Protein AF-0000000067813818 (afdb_homodimer)

Sequence (320 aa):
MMSGLVRSMSVSTVTLVFCCLALMCTGASLTGRCKVKRHTHKAMQTDLNGRRCWDDVKITGCGGYCLSYEISDWQFPYKQSHHPVCVHGDRKHASVKLRHCDPGVQPGTDIYHYVEATSCRCQACSSEDTSCEWLPPDSSLLGGLVLREEIEEELEQNSFMMSGLVRSMSVSTVTLVFCCLALMCTGASLTGRCKVKRHTHKAMQTDLNGRRCWDDVKITGCGGYCLSYEISDWQFPYKQSHHPVCVHGDRKHASVKLRHCDPGVQPGTDIYHYVEATSCRCQACSSEDTSCEWLPPDSSLLGGLVLREEIEEELEQNSF

Solvent-accessible surface area (backbone atoms only — not comparable to full-atom values): 18084 Å² total; per-residue (Å²): 133,83,77,76,77,75,73,72,78,54,71,64,57,59,50,49,52,50,53,54,53,60,60,61,52,59,74,62,72,63,76,53,56,36,29,73,40,76,40,80,38,85,45,75,34,68,41,98,89,69,36,43,19,32,40,82,41,78,43,34,16,14,33,22,36,20,71,12,24,26,42,56,30,84,53,91,75,32,50,48,76,45,59,25,22,17,33,63,60,43,69,45,82,47,72,46,71,42,83,40,65,43,89,86,47,57,89,68,45,36,56,46,70,41,47,28,37,77,38,38,34,65,37,59,32,46,68,88,69,38,84,40,49,64,67,62,74,87,65,60,74,76,63,68,69,67,52,58,59,54,55,48,46,55,52,49,59,70,65,100,135,84,77,78,80,77,74,75,78,56,70,66,57,57,52,51,52,49,52,54,52,60,62,61,50,58,72,61,72,65,75,51,57,36,30,72,41,76,40,81,37,84,46,75,35,68,42,96,87,70,36,41,19,34,40,83,42,77,44,34,17,16,34,22,36,19,70,10,24,26,41,55,32,83,54,90,78,31,51,47,79,45,57,26,22,19,32,63,60,44,69,46,81,49,74,46,72,42,84,41,65,41,90,85,48,57,89,67,45,37,56,46,72,43,47,30,38,77,38,39,35,66,36,60,33,46,66,90,70,39,86,41,49,63,66,63,72,86,66,62,74,76,61,69,68,66,53,58,57,55,54,47,47,54,50,49,59,69,66,99

pLDDT: mean 76.14, std 24.83, range [29.2, 98.56]

Organism: Spodoptera frugiperda (NCBI:txid7108)

Radius of gyration: 29.5 Å; Cα contacts (8 Å, |Δi|>4): 598; chains: 2; bounding box: 45×86×103 Å

InterPro domains:
  IPR001545 Gonadotropin, beta subunit [PTHR11515] (12-133)
  IPR001545 Gonadotropin, beta subunit [cd00069] (34-135)
  IPR006208 Glycoprotein hormone subunit beta [PF00007] (42-133)
  IPR029034 Cystine-knot cytokine [G3DSA:2.10.90.10] (27-139)
  IPR029034 Cystine-knot cytokine [SSF57501] (43-137)

Foldseek 3Di:
DPPPCPPPPDPVVVVVVVVVVVVVVPCPPPQDAKWKDWDWDWDKFADPVGWIFIDTDIAIFIDGDDDWDWDAAPDPVRIDIDDWDKHQDDKDKDWDFGDDTDPPGDPPRRIDIDMHGPTIDTDDDDPVPDDNDDDPPVPPPPPPPVVPVVVVVVVVVVVD/DPPDCPPPPDPVVVVVVVVVVVVVVPPPPPQDAKWKDWDWDWDWFADPVGWIFIDTDIAIFIDTDDDWDWDAAPDPVRIDIDDWDKHQDDKDKDWDFGDDTDPPGDPPRRIDIDMHGPTIDTDDDDPVPDDNDDDPPVPPPPPPPVVVVVVVVVVVVVVD

Secondary structure (DSSP, 8-state):
----------HHHHHHHHHHHHHTT-----S-BSEEEEEEEEEEEE-TTS-EEEEEEEEEEEEEEEEEEEEE-SSTTSEEEE-EEEEE-SEEEEEEE-SEE-TTPPTTTTEEEEEEES-EEEEE--TTTS--S---TTT-STHHHHHHHHHHHHHHHTT-/----------HHHHHHHHHHHHHTT-----S-BSEEEEEEEEEEEE-TTS-EEEEEEEEEEEEEEEEEEEEE-SSTTSEEEE-EEEEE-SEEEEEEE-SEE-TTPPTTTTEEEEEEES-EEEEE--TTTS--S---TTT--THHHHHHHHHHHHHHHS--

Nearest PDB structures (foldseek):
  8enf-assembly1_B  TM=7.845E-01  e=7.668E-06  Caenorhabditis elegans
  8end-assembly1_B  TM=7.450E-01  e=5.541E-06  Caenorhabditis elegans
  8enf-assembly1_A  TM=6.930E-01  e=2.517E-03  Caenorhabditis elegans
  5hk5-assembly2_E  TM=7.035E-01  e=3.483E-03  Mus musculus
  5aej-assembly2_B  TM=5.476E-01  e=3.125E-03  Homo sapiens

Structure (mmCIF, N/CA/C/O backbone):
data_AF-0000000067813818-model_v1
#
loop_
_entity.id
_entity.type
_entity.pdbx_description
1 polymer 'Thyrostimulin beta-5 subunit'
#
loop_
_atom_site.group_PDB
_atom_site.id
_atom_site.type_symbol
_atom_site.label_atom_id
_atom_site.label_alt_id
_atom_site.label_comp_id
_atom_site.label_asym_id
_atom_site.label_entity_id
_atom_site.label_seq_id
_atom_site.pdbx_PDB_ins_code
_atom_site.Cartn_x
_atom_site.Cartn_y
_atom_site.Cartn_z
_atom_site.occupancy
_atom_site.B_iso_or_equiv
_atom_site.auth_seq_id
_atom_site.auth_comp_id
_atom_site.auth_asym_id
_atom_site.auth_atom_id
_atom_site.pdbx_PDB_model_num
ATOM 1 N N . MET A 1 1 ? -16.578 -26.016 71.188 1 29.2 1 MET A N 1
ATOM 2 C CA . MET A 1 1 ? -17.547 -26 70.125 1 29.2 1 MET A CA 1
ATOM 3 C C . MET A 1 1 ? -17.156 -24.984 69.062 1 29.2 1 MET A C 1
ATOM 5 O O . MET A 1 1 ? -17.875 -24 68.812 1 29.2 1 MET A O 1
ATOM 9 N N . MET A 1 2 ? -15.891 -24.797 68.938 1 37.28 2 MET A N 1
ATOM 10 C CA . MET A 1 2 ? -15.367 -23.859 67.938 1 37.28 2 MET A CA 1
ATOM 11 C C . MET A 1 2 ? -15.562 -24.391 66.562 1 37.28 2 MET A C 1
ATOM 13 O O . MET A 1 2 ? -14.938 -25.375 66.125 1 37.28 2 MET A O 1
ATOM 17 N N . SER A 1 3 ? -16.875 -24.469 66.062 1 40.25 3 SER A N 1
ATOM 18 C CA . SER A 1 3 ? -17.297 -24.75 64.688 1 40.25 3 SER A CA 1
ATOM 19 C C . SER A 1 3 ? -16.625 -23.828 63.688 1 40.25 3 SER A C 1
ATOM 21 O O . SER A 1 3 ? -16.688 -22.609 63.844 1 40.25 3 SER A O 1
ATOM 23 N N . GLY A 1 4 ? -15.477 -24.234 63.281 1 36.28 4 GLY A N 1
ATOM 24 C CA . GLY A 1 4 ? -14.68 -23.656 62.188 1 36.28 4 GLY A CA 1
ATOM 25 C C . GLY A 1 4 ? -15.477 -23.422 60.938 1 36.28 4 GLY A C 1
ATOM 26 O O . GLY A 1 4 ? -16.109 -24.344 60.406 1 36.28 4 GLY A O 1
ATOM 27 N N . LEU A 1 5 ? -16.094 -22.234 60.781 1 39.88 5 LEU A N 1
ATOM 28 C CA . LEU A 1 5 ? -16.766 -21.656 59.625 1 39.88 5 LEU A CA 1
ATOM 29 C C . LEU A 1 5 ? -15.875 -21.688 58.375 1 39.88 5 LEU A C 1
ATOM 31 O O . LEU A 1 5 ? -14.867 -20.969 58.344 1 39.88 5 LEU A O 1
ATOM 35 N N . VAL A 1 6 ? -15.438 -22.859 57.906 1 43.25 6 VAL A N 1
ATOM 36 C CA . VAL A 1 6 ? -14.828 -22.875 56.594 1 43.25 6 VAL A CA 1
ATOM 37 C C . VAL A 1 6 ? -15.805 -22.281 55.562 1 43.25 6 VAL A C 1
ATOM 39 O O . VAL A 1 6 ? -16.906 -22.797 55.375 1 43.25 6 VAL A O 1
ATOM 42 N N . ARG A 1 7 ? -15.883 -20.969 55.531 1 36.03 7 ARG A N 1
ATOM 43 C CA . ARG A 1 7 ? -16.625 -20.219 54.531 1 36.03 7 ARG A CA 1
ATOM 44 C C . ARG A 1 7 ? -16.297 -20.734 53.125 1 36.03 7 ARG A C 1
ATOM 46 O O . ARG A 1 7 ? -15.133 -20.875 52.75 1 36.03 7 ARG A O 1
ATOM 53 N N . SER A 1 8 ? -17.141 -21.672 52.594 1 44.34 8 SER A N 1
ATOM 54 C CA . SER A 1 8 ? -17.203 -22.094 51.188 1 44.34 8 SER A CA 1
ATOM 55 C C . SER A 1 8 ? -17.078 -20.891 50.25 1 44.34 8 SER A C 1
ATOM 57 O O . SER A 1 8 ? -17.859 -19.938 50.344 1 44.34 8 SER A O 1
ATOM 59 N N . MET A 1 9 ? -15.844 -20.5 50.094 1 43.72 9 MET A N 1
ATOM 60 C CA . MET A 1 9 ? -15.695 -19.578 48.969 1 43.72 9 MET A CA 1
ATOM 61 C C . MET A 1 9 ? -16.547 -20.016 47.781 1 43.72 9 MET A C 1
ATOM 63 O O . MET A 1 9 ? -16.484 -21.172 47.344 1 43.72 9 MET A O 1
ATOM 67 N N . SER A 1 10 ? -17.797 -19.484 47.688 1 49.81 10 SER A N 1
ATOM 68 C CA . SER A 1 10 ? -18.844 -19.781 46.719 1 49.81 10 SER A CA 1
ATOM 69 C C . SER A 1 10 ? -18.297 -19.797 45.312 1 49.81 10 SER A C 1
ATOM 71 O O . SER A 1 10 ? -17.375 -19.047 45 1 49.81 10 SER A O 1
ATOM 73 N N . VAL A 1 11 ? -18.594 -20.938 44.562 1 56.28 11 VAL A N 1
ATOM 74 C CA . VAL A 1 11 ? -18.438 -21.234 43.156 1 56.28 11 VAL A CA 1
ATOM 75 C C . VAL A 1 11 ? -18.734 -19.969 42.344 1 56.28 11 VAL A C 1
ATOM 77 O O . VAL A 1 11 ? -18.156 -19.766 41.25 1 56.28 11 VAL A O 1
ATOM 80 N N . SER A 1 12 ? -19.391 -19.016 43.062 1 58.53 12 SER A N 1
ATOM 81 C CA . SER A 1 12 ? -19.766 -17.812 42.312 1 58.53 12 SER A CA 1
ATOM 82 C C . SER A 1 12 ? -18.562 -16.906 42.062 1 58.53 12 SER A C 1
ATOM 84 O O . SER A 1 12 ? -18.516 -16.172 41.062 1 58.53 12 SER A O 1
ATOM 86 N N . THR A 1 13 ? -17.625 -16.969 42.969 1 60.91 13 THR A N 1
ATOM 87 C CA . THR A 1 13 ? -16.5 -16.062 42.844 1 60.91 13 THR A CA 1
ATOM 88 C C . THR A 1 13 ? -15.516 -16.578 41.781 1 60.91 13 THR A C 1
ATOM 90 O O . THR A 1 13 ? -14.93 -15.789 41.031 1 60.91 13 THR A O 1
ATOM 93 N N . VAL A 1 14 ? -15.43 -17.938 41.75 1 59.25 14 VAL A N 1
ATOM 94 C CA . VAL A 1 14 ? -14.469 -18.5 40.812 1 59.25 14 VAL A CA 1
ATOM 95 C C . VAL A 1 14 ? -14.992 -18.328 39.375 1 59.25 14 VAL A C 1
ATOM 97 O O . VAL A 1 14 ? -14.219 -18.016 38.469 1 59.25 14 VAL A O 1
ATOM 100 N N . THR A 1 15 ? -16.328 -18.438 39.25 1 59.56 15 THR A N 1
ATOM 101 C CA . THR A 1 15 ? -16.906 -18.234 37.938 1 59.56 15 THR A CA 1
ATOM 102 C C . THR A 1 15 ? -16.812 -16.781 37.5 1 59.56 15 THR A C 1
ATOM 104 O O . THR A 1 15 ? -16.594 -16.484 36.344 1 59.56 15 THR A O 1
ATOM 107 N N . LEU A 1 16 ? -16.859 -15.875 38.469 1 57.41 16 LEU A N 1
ATOM 108 C CA . LEU A 1 16 ? -16.766 -14.461 38.125 1 57.41 16 LEU A CA 1
ATOM 109 C C . LEU A 1 16 ? -15.352 -14.094 37.688 1 57.41 16 LEU A C 1
ATOM 111 O O . LEU A 1 16 ? -15.164 -13.336 36.75 1 57.41 16 LEU A O 1
ATOM 115 N N . VAL A 1 17 ? -14.383 -14.758 38.344 1 57.41 17 VAL A N 1
ATOM 116 C CA . VAL A 1 17 ? -13.008 -14.438 38 1 57.41 17 VAL A CA 1
ATOM 117 C C . VAL A 1 17 ? -12.672 -15.023 36.625 1 57.41 17 VAL A C 1
ATOM 119 O O . VAL A 1 17 ? -12.008 -14.375 35.812 1 57.41 17 VAL A O 1
ATOM 122 N N . PHE A 1 18 ? -13.211 -16.219 36.344 1 57.59 18 PHE A N 1
ATOM 123 C CA . PHE A 1 18 ? -12.953 -16.828 35.031 1 57.59 18 PHE A CA 1
ATOM 124 C C . PHE A 1 18 ? -13.672 -16.078 33.938 1 57.59 18 PHE A C 1
ATOM 126 O O . PHE A 1 18 ? -13.133 -15.898 32.844 1 57.59 18 PHE A O 1
ATOM 133 N N . CYS A 1 19 ? -14.898 -15.57 34.125 1 53.12 19 CYS A N 1
ATOM 134 C CA . CYS A 1 19 ? -15.641 -14.781 33.125 1 53.12 19 CYS A CA 1
ATOM 135 C C . CYS A 1 19 ? -14.953 -13.445 32.875 1 53.12 19 CYS A C 1
ATOM 137 O O . CYS A 1 19 ? -14.938 -12.953 31.75 1 53.12 19 CYS A O 1
ATOM 139 N N . CYS A 1 20 ? -14.406 -12.867 33.938 1 51.88 20 CYS A N 1
ATOM 140 C CA . CYS A 1 20 ? -13.75 -11.578 33.75 1 51.88 20 CYS A CA 1
ATOM 141 C C . CYS A 1 20 ? -12.445 -11.727 32.969 1 51.88 20 CYS A C 1
ATOM 143 O O . CYS A 1 20 ? -12.055 -10.828 32.219 1 51.88 20 CYS A O 1
ATOM 145 N N . LEU A 1 21 ? -11.75 -12.852 33.156 1 51.44 21 LEU A N 1
ATOM 146 C CA . LEU A 1 21 ? -10.523 -13.055 32.406 1 51.44 21 LEU A CA 1
ATOM 147 C C . LEU A 1 21 ? -10.836 -13.367 30.953 1 51.44 21 LEU A C 1
ATOM 149 O O . LEU A 1 21 ? -10.086 -12.984 30.047 1 51.44 21 LEU A O 1
ATOM 153 N N . ALA A 1 22 ? -11.906 -14.188 30.672 1 49.09 22 ALA A N 1
ATOM 154 C CA . ALA A 1 22 ? -12.297 -14.414 29.281 1 49.09 22 ALA A CA 1
ATOM 155 C C . ALA A 1 22 ? -12.672 -13.102 28.609 1 49.09 22 ALA A C 1
ATOM 157 O O . ALA A 1 22 ? -12.469 -12.938 27.406 1 49.09 22 ALA A O 1
ATOM 158 N N . LEU A 1 23 ? -13.305 -12.125 29.312 1 47.16 23 LEU A N 1
ATOM 159 C CA . LEU A 1 23 ? -13.648 -10.852 28.688 1 47.16 23 LEU A CA 1
ATOM 160 C C . LEU A 1 23 ? -12.398 -10.055 28.344 1 47.16 23 LEU A C 1
ATOM 162 O O . LEU A 1 23 ? -12.453 -9.156 27.5 1 47.16 23 LEU A O 1
ATOM 166 N N . MET A 1 24 ? -11.367 -10.352 29.047 1 44.19 24 MET A N 1
ATOM 167 C CA . MET A 1 24 ? -10.219 -9.508 28.734 1 44.19 24 MET A CA 1
ATOM 168 C C . MET A 1 24 ? -9.547 -9.961 27.453 1 44.19 24 MET A C 1
ATOM 170 O O . MET A 1 24 ? -8.531 -9.391 27.031 1 44.19 24 MET A O 1
ATOM 174 N N . CYS A 1 25 ? -9.703 -11.242 27.109 1 44.66 25 CYS A N 1
ATOM 175 C CA . CYS A 1 25 ? -9 -11.648 25.891 1 44.66 25 CYS A CA 1
ATOM 176 C C . CYS A 1 25 ? -9.516 -10.867 24.688 1 44.66 25 CYS A C 1
ATOM 178 O O . CYS A 1 25 ? -9.258 -11.25 23.531 1 44.66 25 CYS A O 1
ATOM 180 N N . THR A 1 26 ? -10.664 -10.141 24.859 1 42.44 26 THR A N 1
ATOM 181 C CA . THR A 1 26 ? -11.273 -9.57 23.656 1 42.44 26 THR A CA 1
ATOM 182 C C . THR A 1 26 ? -10.234 -8.805 22.844 1 42.44 26 THR A C 1
ATOM 184 O O . THR A 1 26 ? -10.188 -8.938 21.609 1 42.44 26 THR A O 1
ATOM 187 N N . GLY A 1 27 ? -9.859 -7.598 23.312 1 40.56 27 GLY A N 1
ATOM 188 C CA . GLY A 1 27 ? -9.594 -6.57 22.312 1 40.56 27 GLY A CA 1
ATOM 189 C C . GLY A 1 27 ? -8.289 -6.781 21.578 1 40.56 27 GLY A C 1
ATOM 190 O O . GLY A 1 27 ? -7.254 -6.227 21.953 1 40.56 27 GLY A O 1
ATOM 191 N N . ALA A 1 28 ? -7.758 -7.949 21.281 1 43.59 28 ALA A N 1
ATOM 192 C CA . ALA A 1 28 ? -6.645 -7.879 20.344 1 43.59 28 ALA A CA 1
ATOM 193 C C . ALA A 1 28 ? -6.812 -6.711 19.375 1 43.59 28 ALA A C 1
ATOM 195 O O . ALA A 1 28 ? -7.82 -6.625 18.672 1 43.59 28 ALA A O 1
ATOM 196 N N . SER A 1 29 ? -6.418 -5.602 19.719 1 42.06 29 SER A N 1
ATOM 197 C CA . SER A 1 29 ? -6.371 -4.449 18.828 1 42.06 29 SER A CA 1
ATOM 198 C C . SER A 1 29 ? -5.902 -4.844 17.438 1 42.06 29 SER A C 1
ATOM 200 O O . SER A 1 29 ? -4.824 -5.422 17.281 1 42.06 29 SER A O 1
ATOM 202 N N . LEU A 1 30 ? -6.629 -5.492 16.469 1 46.06 30 LEU A N 1
ATOM 203 C CA . LEU A 1 30 ? -6.328 -5.578 15.047 1 46.06 30 LEU A CA 1
ATOM 204 C C . LEU A 1 30 ? -5.262 -4.562 14.656 1 46.06 30 LEU A C 1
ATOM 206 O O . LEU A 1 30 ? -5.363 -3.385 14.992 1 46.06 30 LEU A O 1
ATOM 210 N N . THR A 1 31 ? -3.967 -4.809 14.672 1 54.81 31 THR A N 1
ATOM 211 C CA . THR A 1 31 ? -3.02 -4.031 13.875 1 54.81 31 THR A CA 1
ATOM 212 C C . THR A 1 31 ? -3.752 -3.162 12.859 1 54.81 31 THR A C 1
ATOM 214 O O . THR A 1 31 ? -4.699 -3.615 12.219 1 54.81 31 THR A O 1
ATOM 217 N N . GLY A 1 32 ? -3.967 -1.812 13.117 1 70.44 32 GLY A N 1
ATOM 218 C CA . GLY A 1 32 ? -4.957 -0.788 12.828 1 70.44 32 GLY A CA 1
ATOM 219 C C . GLY A 1 32 ? -5.141 -0.54 11.344 1 70.44 32 GLY A C 1
ATOM 220 O O . GLY A 1 32 ? -4.168 -0.329 10.617 1 70.44 32 GLY A O 1
ATOM 221 N N . ARG A 1 33 ? -6.211 -0.818 10.828 1 86.19 33 ARG A N 1
ATOM 222 C CA . ARG A 1 33 ? -6.77 -0.506 9.516 1 86.19 33 ARG A CA 1
ATOM 223 C C . ARG A 1 33 ? -6.547 0.96 9.164 1 86.19 33 ARG A C 1
ATOM 225 O O . ARG A 1 33 ? -6.281 1.783 10.039 1 86.19 33 ARG A O 1
ATOM 232 N N . CYS A 1 34 ? -6.34 1.24 8.047 1 94.81 34 CYS A N 1
ATOM 233 C CA . CYS A 1 34 ? -6.258 2.594 7.508 1 94.81 34 CYS A CA 1
ATOM 234 C C . CYS A 1 34 ? -7.301 3.502 8.156 1 94.81 34 CYS A C 1
ATOM 236 O O . CYS A 1 34 ? -8.5 3.25 8.047 1 94.81 34 CYS A O 1
ATOM 238 N N . LYS A 1 35 ? -6.805 4.555 8.875 1 96.75 35 LYS A N 1
ATOM 239 C CA . LYS A 1 35 ? -7.688 5.457 9.609 1 96.75 35 LYS A CA 1
ATOM 240 C C . LYS A 1 35 ? -7.059 6.84 9.75 1 96.75 35 LYS A C 1
ATOM 242 O O . LYS A 1 35 ? -5.883 7.031 9.43 1 96.75 35 LYS A O 1
ATOM 247 N N . VAL A 1 36 ? -7.91 7.82 10.211 1 96.88 36 VAL A N 1
ATOM 248 C CA . VAL A 1 36 ? -7.43 9.18 10.43 1 96.88 36 VAL A CA 1
ATOM 249 C C . VAL A 1 36 ? -6.438 9.195 11.586 1 96.88 36 VAL A C 1
ATOM 251 O O . VAL A 1 36 ? -6.617 8.484 12.578 1 96.88 36 VAL A O 1
ATOM 254 N N . LYS A 1 37 ? -5.422 9.93 11.383 1 95.44 37 LYS A N 1
ATOM 255 C CA . LYS A 1 37 ? -4.387 10.133 12.391 1 95.44 37 LYS A CA 1
ATOM 256 C C . LYS A 1 37 ? -3.984 11.609 12.477 1 95.44 37 LYS A C 1
ATOM 258 O O . LYS A 1 37 ? -3.828 12.273 11.453 1 95.44 37 LYS A O 1
ATOM 263 N N . ARG A 1 38 ? -3.828 12.141 13.672 1 94.94 38 ARG A N 1
ATOM 264 C CA . ARG A 1 38 ? -3.377 13.523 13.828 1 94.94 38 ARG A CA 1
ATOM 265 C C . ARG A 1 38 ? -1.858 13.586 13.953 1 94.94 38 ARG A C 1
ATOM 267 O O . ARG A 1 38 ? -1.254 12.797 14.68 1 94.94 38 ARG A O 1
ATOM 274 N N . HIS A 1 39 ? -1.335 14.508 13.266 1 93.88 39 HIS A N 1
ATOM 275 C CA . HIS A 1 39 ? 0.104 14.75 13.289 1 93.88 39 HIS A CA 1
ATOM 276 C C . HIS A 1 39 ? 0.417 16.188 13.68 1 93.88 39 HIS A C 1
ATOM 278 O O . HIS A 1 39 ? -0.297 17.109 13.289 1 93.88 39 HIS A O 1
ATOM 284 N N . THR A 1 40 ? 1.492 16.344 14.406 1 94.69 40 THR A N 1
ATOM 285 C CA . THR A 1 40 ? 1.925 17.688 14.773 1 94.69 40 THR A CA 1
ATOM 286 C C . THR A 1 40 ? 2.869 18.266 13.719 1 94.69 40 THR A C 1
ATOM 288 O O . THR A 1 40 ? 3.861 17.625 13.359 1 94.69 40 THR A O 1
ATOM 291 N N . HIS A 1 41 ? 2.555 19.438 13.328 1 93.62 41 HIS A N 1
ATOM 292 C CA . HIS A 1 41 ? 3.359 20.156 12.344 1 93.62 41 HIS A CA 1
ATOM 293 C C . HIS A 1 41 ? 3.881 21.469 12.914 1 93.62 41 HIS A C 1
ATOM 295 O O . HIS A 1 41 ? 3.154 22.188 13.609 1 93.62 41 HIS A O 1
ATOM 301 N N . LYS A 1 42 ? 5.145 21.719 12.617 1 94.44 42 LYS A N 1
ATOM 302 C CA . LYS A 1 42 ? 5.684 23.031 12.953 1 94.44 42 LYS A CA 1
ATOM 303 C C . LYS A 1 42 ? 5.332 24.062 11.883 1 94.44 42 LYS A C 1
ATOM 305 O O . LYS A 1 42 ? 5.961 24.094 10.82 1 94.44 42 LYS A O 1
ATOM 310 N N . ALA A 1 43 ? 4.41 24.875 12.234 1 96.38 43 ALA A N 1
ATOM 311 C CA . ALA A 1 43 ? 3.979 25.906 11.289 1 96.38 43 ALA A CA 1
ATOM 312 C C . ALA A 1 43 ? 4.672 27.234 11.57 1 96.38 43 ALA A C 1
ATOM 314 O O . ALA A 1 43 ? 4.828 27.625 12.727 1 96.38 43 ALA A O 1
ATOM 315 N N . MET A 1 44 ? 5.16 27.875 10.5 1 97 44 MET A N 1
ATOM 316 C CA . MET A 1 44 ? 5.781 29.188 10.594 1 97 44 MET A CA 1
ATOM 317 C C . MET A 1 44 ? 5.461 30.031 9.367 1 97 44 MET A C 1
ATOM 319 O O . MET A 1 44 ? 5.559 29.547 8.234 1 97 44 MET A O 1
ATOM 323 N N . GLN A 1 45 ? 4.992 31.266 9.695 1 96.94 45 GLN A N 1
ATOM 324 C CA . GLN A 1 45 ? 4.723 32.219 8.625 1 96.94 45 GLN A CA 1
ATOM 325 C C . GLN A 1 45 ? 5.48 33.531 8.859 1 96.94 45 GLN A C 1
ATOM 327 O O . GLN A 1 45 ? 5.605 34 10 1 96.94 45 GLN A O 1
ATOM 332 N N . THR A 1 46 ? 6.004 34.125 7.754 1 97.62 46 THR A N 1
ATOM 333 C CA . THR A 1 46 ? 6.797 35.344 7.832 1 97.62 46 THR A CA 1
ATOM 334 C C . THR A 1 46 ? 6.16 36.438 7 1 97.62 46 THR A C 1
ATOM 336 O O . THR A 1 46 ? 5.734 36.219 5.867 1 97.62 46 THR A O 1
ATOM 339 N N . ASP A 1 47 ? 6.176 37.688 7.5 1 96.94 47 ASP A N 1
ATOM 340 C CA . ASP A 1 47 ? 5.613 38.812 6.754 1 96.94 47 ASP A CA 1
ATOM 341 C C . ASP A 1 47 ? 6.684 39.5 5.91 1 96.94 47 ASP A C 1
ATOM 343 O O . ASP A 1 47 ? 7.816 39.031 5.824 1 96.94 47 ASP A O 1
ATOM 347 N N . LEU A 1 48 ? 6.266 40.531 5.238 1 96.44 48 LEU A N 1
ATOM 348 C CA . LEU A 1 48 ? 7.148 41.219 4.289 1 96.44 48 LEU A CA 1
ATOM 349 C C . LEU A 1 48 ? 8.312 41.875 5.016 1 96.44 48 LEU A C 1
ATOM 351 O O . LEU A 1 48 ? 9.367 42.125 4.422 1 96.44 48 LEU A O 1
ATOM 355 N N . ASN A 1 49 ? 8.25 42.25 6.312 1 97.12 49 ASN A N 1
ATOM 356 C CA . ASN A 1 49 ? 9.281 42.906 7.098 1 97.12 49 ASN A CA 1
ATOM 357 C C . ASN A 1 49 ? 10.164 41.906 7.836 1 97.12 49 ASN A C 1
ATOM 359 O O . ASN A 1 49 ? 11 42.281 8.656 1 97.12 49 ASN A O 1
ATOM 363 N N . GLY A 1 50 ? 9.836 40.531 7.652 1 97.69 50 GLY A N 1
ATOM 364 C CA . GLY A 1 50 ? 10.672 39.5 8.258 1 97.69 50 GLY A CA 1
ATOM 365 C C . GLY A 1 50 ? 10.188 39.062 9.625 1 97.69 50 GLY A C 1
ATOM 366 O O . GLY A 1 50 ? 10.875 38.344 10.328 1 97.69 50 GLY A O 1
ATOM 367 N N . ARG A 1 51 ? 9.102 39.688 10.062 1 98.25 51 ARG A N 1
ATOM 368 C CA . ARG A 1 51 ? 8.523 39.281 11.336 1 98.25 51 ARG A CA 1
ATOM 369 C C . ARG A 1 51 ? 7.727 38 11.203 1 98.25 51 ARG A C 1
ATOM 371 O O . ARG A 1 51 ? 7.094 37.75 10.172 1 98.25 51 ARG A O 1
ATOM 378 N N . ARG A 1 52 ? 7.664 37.125 12.352 1 98.44 52 ARG A N 1
ATOM 379 C CA . ARG A 1 52 ? 7.168 35.781 12.195 1 98.44 52 ARG A CA 1
ATOM 380 C C . ARG A 1 52 ? 6.062 35.469 13.203 1 98.44 52 ARG A C 1
ATOM 382 O O . ARG A 1 52 ? 6.016 36.062 14.281 1 98.44 52 ARG A O 1
ATOM 389 N N . CYS A 1 53 ? 5.176 34.594 12.742 1 98.56 53 CYS A N 1
ATOM 390 C CA . CYS A 1 53 ? 4.281 33.844 13.625 1 98.56 53 CYS A CA 1
ATOM 391 C C . CYS A 1 53 ? 4.547 32.344 13.547 1 98.56 53 CYS A C 1
ATOM 393 O O . CYS A 1 53 ? 4.867 31.828 12.477 1 98.56 53 CYS A O 1
ATOM 395 N N . TRP A 1 54 ? 4.438 31.641 14.742 1 98.44 54 TRP A N 1
ATOM 396 C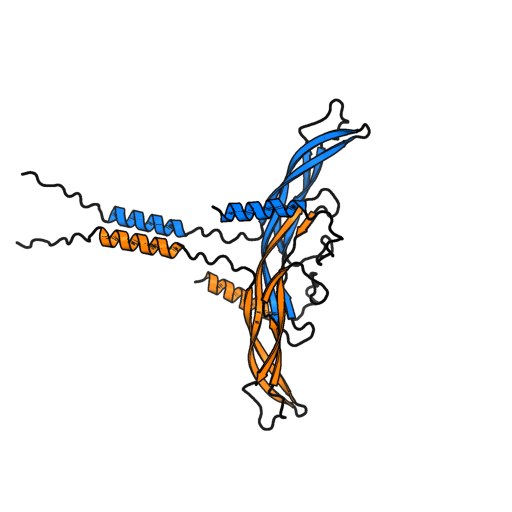 CA . TRP A 1 54 ? 4.727 30.203 14.727 1 98.44 54 TRP A CA 1
ATOM 397 C C . TRP A 1 54 ? 3.936 29.469 15.805 1 98.44 54 TRP A C 1
ATOM 399 O O . TRP A 1 54 ? 3.398 30.094 16.719 1 98.44 54 TRP A O 1
ATOM 409 N N . ASP A 1 55 ? 3.785 28.125 15.523 1 98.12 55 ASP A N 1
ATOM 410 C CA . ASP A 1 55 ? 3.098 27.266 16.484 1 98.12 55 ASP A CA 1
ATOM 411 C C . ASP A 1 55 ? 3.236 25.797 16.078 1 98.12 55 ASP A C 1
ATOM 413 O O . ASP A 1 55 ? 3.715 25.484 14.992 1 98.12 55 ASP A O 1
ATOM 417 N N . ASP A 1 56 ? 2.979 24.891 17.031 1 96.75 56 ASP A N 1
ATOM 418 C CA . ASP A 1 56 ? 2.703 23.484 16.719 1 96.75 56 ASP A CA 1
ATOM 419 C C . ASP A 1 56 ? 1.225 23.281 16.406 1 96.75 56 ASP A C 1
ATOM 421 O O . ASP A 1 56 ? 0.361 23.562 17.234 1 96.75 56 ASP A O 1
ATOM 425 N N . VAL A 1 57 ? 1.044 22.844 15.188 1 96.5 57 VAL A N 1
ATOM 426 C CA . VAL A 1 57 ? -0.333 22.656 14.734 1 96.5 57 VAL A CA 1
ATOM 427 C C . VAL A 1 57 ? -0.613 21.172 14.5 1 96.5 57 VAL A C 1
ATOM 429 O O . VAL A 1 57 ? 0.179 20.484 13.859 1 96.5 57 VAL A O 1
ATOM 432 N N . LYS A 1 58 ? -1.723 20.641 15.055 1 96.75 58 LYS A N 1
ATOM 433 C CA . LYS A 1 58 ? -2.137 19.266 14.789 1 96.75 58 LYS A CA 1
ATOM 434 C C . LYS A 1 58 ? -3.035 19.188 13.555 1 96.75 58 LYS A C 1
ATOM 436 O O . LYS A 1 58 ? -4.09 19.828 13.516 1 96.75 58 LYS A O 1
ATOM 441 N N . ILE A 1 59 ? -2.551 18.438 12.625 1 96.56 59 ILE A N 1
ATOM 442 C CA . ILE A 1 59 ? -3.293 18.297 11.375 1 96.56 59 ILE A CA 1
ATOM 443 C C . ILE A 1 59 ? -3.619 16.828 11.117 1 96.56 59 ILE A C 1
ATOM 445 O O . ILE A 1 59 ? -2.773 15.961 11.32 1 96.56 59 ILE A O 1
ATOM 449 N N . THR A 1 60 ? -4.895 16.609 10.617 1 97.31 60 THR A N 1
ATOM 450 C CA . THR A 1 60 ? -5.359 15.25 10.406 1 97.31 60 THR A CA 1
ATOM 451 C C . THR A 1 60 ? -4.836 14.695 9.086 1 97.31 60 THR A C 1
ATOM 453 O O . THR A 1 60 ? -4.941 15.352 8.047 1 97.31 60 THR A O 1
ATOM 456 N N . GLY A 1 61 ? -4.238 13.539 9.141 1 97.25 61 GLY A N 1
ATOM 457 C CA . GLY A 1 61 ? -3.852 12.742 7.988 1 97.25 61 GLY A CA 1
ATOM 458 C C . GLY A 1 61 ? -4.406 11.328 8.031 1 97.25 61 GLY A C 1
ATOM 459 O O . GLY A 1 61 ? -5.402 11.062 8.703 1 97.25 61 GLY A O 1
ATOM 460 N N . CYS A 1 62 ? -3.801 10.453 7.176 1 97.06 62 CYS A N 1
ATOM 461 C CA . CYS A 1 62 ? -4.258 9.062 7.129 1 97.06 62 CYS A CA 1
ATOM 462 C C . CYS A 1 62 ? -3.088 8.102 7.266 1 97.06 62 CYS A C 1
ATOM 464 O O . CYS A 1 62 ? -2.01 8.344 6.719 1 97.06 62 CYS A O 1
ATOM 466 N N . GLY A 1 63 ? -3.357 7.008 8.016 1 96.62 63 GLY A N 1
ATOM 467 C CA . GLY A 1 63 ? -2.352 5.965 8.148 1 96.62 63 GLY A CA 1
ATOM 468 C C . GLY A 1 63 ? -2.916 4.656 8.664 1 96.62 63 GLY A C 1
ATOM 469 O O . GLY A 1 63 ? -3.92 4.645 9.375 1 96.62 63 GLY A O 1
ATOM 470 N N . GLY A 1 64 ? -2.215 3.594 8.297 1 95.56 64 GLY A N 1
ATOM 471 C CA . GLY A 1 64 ? -2.596 2.258 8.727 1 95.56 64 GLY A CA 1
ATOM 472 C C . GLY A 1 64 ? -2.238 1.185 7.715 1 95.56 64 GLY A C 1
ATOM 473 O O . GLY A 1 64 ? -1.515 1.447 6.75 1 95.56 64 GLY A O 1
ATOM 474 N N . TYR A 1 65 ? -2.73 0.066 7.941 1 94 65 TYR A N 1
ATOM 475 C CA . TYR A 1 65 ? -2.354 -1.1 7.148 1 94 65 TYR A CA 1
ATOM 476 C C . TYR A 1 65 ? -3.391 -1.384 6.066 1 94 65 TYR A C 1
ATOM 478 O O . TYR A 1 65 ? -4.594 -1.279 6.312 1 94 65 TYR A O 1
ATOM 486 N N . CYS A 1 66 ? -2.904 -1.693 4.961 1 94.56 66 CYS A N 1
ATOM 487 C CA . CYS A 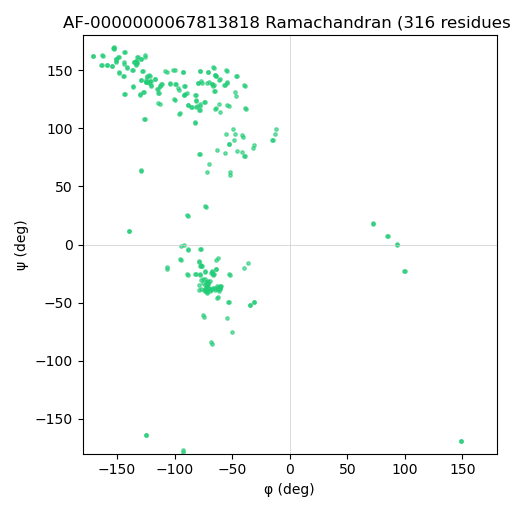1 66 ? -3.746 -2.139 3.855 1 94.56 66 CYS A CA 1
ATOM 488 C C . CYS A 1 66 ? -3.289 -3.494 3.334 1 94.56 66 CYS A C 1
ATOM 490 O O . CYS A 1 66 ? -2.088 -3.756 3.24 1 94.56 66 CYS A O 1
ATOM 492 N N . LEU A 1 67 ? -4.27 -4.324 3.031 1 93.88 67 LEU A N 1
ATOM 493 C CA . LEU A 1 67 ? -3.963 -5.629 2.453 1 93.88 67 LEU A CA 1
ATOM 494 C C . LEU A 1 67 ? -3.531 -5.492 0.998 1 93.88 67 LEU A C 1
ATOM 496 O O . LEU A 1 67 ? -4.258 -4.918 0.182 1 93.88 67 LEU A O 1
ATOM 500 N N . SER A 1 68 ? -2.359 -5.965 0.653 1 95.38 68 SER A N 1
ATOM 501 C CA . SER A 1 68 ? -1.845 -5.992 -0.712 1 95.38 68 SER A CA 1
ATOM 502 C C . SER A 1 68 ? -1.201 -7.336 -1.037 1 95.38 68 SER A C 1
ATOM 504 O O . SER A 1 68 ? -0.825 -8.086 -0.132 1 95.38 68 SER A O 1
ATOM 506 N N . TYR A 1 69 ? -1.151 -7.613 -2.383 1 95.5 69 TYR A N 1
ATOM 507 C CA . TYR A 1 69 ? -0.601 -8.914 -2.736 1 95.5 69 TYR A CA 1
ATOM 508 C C . TYR A 1 69 ? -0.2 -8.961 -4.207 1 95.5 69 TYR A C 1
ATOM 510 O O . TYR A 1 69 ? -0.598 -8.094 -4.988 1 95.5 69 TYR A O 1
ATOM 518 N N . GLU A 1 70 ? 0.608 -9.938 -4.504 1 95.31 70 GLU A N 1
ATOM 519 C CA . GLU A 1 70 ? 0.994 -10.328 -5.859 1 95.31 70 GLU A CA 1
ATOM 520 C C . GLU A 1 70 ? 0.826 -11.828 -6.07 1 95.31 70 GLU A C 1
ATOM 522 O O . GLU A 1 70 ? 1.336 -12.633 -5.285 1 95.31 70 GLU A O 1
ATOM 527 N N . ILE A 1 71 ? 0.138 -12.156 -7.148 1 94.81 71 ILE A N 1
ATOM 528 C CA . ILE A 1 71 ? -0.044 -13.555 -7.523 1 94.81 71 ILE A CA 1
ATOM 529 C C . ILE A 1 71 ? 0.727 -13.852 -8.805 1 94.81 71 ILE A C 1
ATOM 531 O O . ILE A 1 71 ? 0.712 -13.055 -9.75 1 94.81 71 ILE A O 1
ATOM 535 N N . SER A 1 72 ? 1.378 -14.992 -8.828 1 92.06 72 SER A N 1
ATOM 536 C CA . SER A 1 72 ? 2.141 -15.375 -10.008 1 92.06 72 SER A CA 1
ATOM 537 C C . SER A 1 72 ? 1.227 -15.602 -11.211 1 92.06 72 SER A C 1
ATOM 539 O O . SER A 1 72 ? 0.094 -16.062 -11.055 1 92.06 72 SER A O 1
ATOM 541 N N . ASP A 1 73 ? 1.71 -15.273 -12.352 1 88.19 73 ASP A N 1
ATOM 542 C CA . ASP A 1 73 ? 1.026 -15.414 -13.633 1 88.19 73 ASP A CA 1
ATOM 543 C C . ASP A 1 73 ? 1.943 -16.047 -14.68 1 88.19 73 ASP A C 1
ATOM 545 O O . ASP A 1 73 ? 3.168 -15.953 -14.57 1 88.19 73 ASP A O 1
ATOM 549 N N . TRP A 1 74 ? 1.272 -16.641 -15.617 1 84.44 74 TRP A N 1
ATOM 550 C CA . TRP A 1 74 ? 2.07 -17.297 -16.641 1 84.44 74 TRP A CA 1
ATOM 551 C C . TRP A 1 74 ? 2.533 -16.297 -17.703 1 84.44 74 TRP A C 1
ATOM 553 O O . TRP A 1 74 ? 3.527 -16.531 -18.391 1 84.44 74 TRP A O 1
ATOM 563 N N . GLN A 1 75 ? 1.826 -15.25 -17.859 1 83.12 75 GLN A N 1
ATOM 564 C CA . GLN A 1 75 ? 2.154 -14.242 -18.875 1 83.12 75 GLN A CA 1
ATOM 565 C C . GLN A 1 75 ? 3.025 -13.141 -18.281 1 83.12 75 GLN A C 1
ATOM 567 O O . GLN A 1 75 ? 2.85 -12.758 -17.109 1 83.12 75 GLN A O 1
ATOM 572 N N . PHE A 1 76 ? 3.957 -12.531 -19.203 1 84.25 76 PHE A N 1
ATOM 573 C CA . PHE A 1 76 ? 4.727 -11.367 -18.766 1 84.25 76 PHE A CA 1
ATOM 574 C C . PHE A 1 76 ? 3.801 -10.25 -18.297 1 84.25 76 PHE A C 1
ATOM 576 O O . PHE A 1 76 ? 2.781 -9.977 -18.938 1 84.25 76 PHE A O 1
ATOM 583 N N . PRO A 1 77 ? 4.215 -9.602 -17.125 1 87.75 77 PRO A N 1
ATOM 584 C CA . PRO A 1 77 ? 5.43 -9.633 -16.297 1 87.75 77 PRO A CA 1
ATOM 585 C C . PRO A 1 77 ? 5.383 -10.703 -15.219 1 87.75 77 PRO A C 1
ATOM 587 O O . PRO A 1 77 ? 6.016 -10.555 -14.172 1 87.75 77 PRO A O 1
ATOM 590 N N . TYR A 1 78 ? 4.621 -11.734 -15.383 1 89 78 TYR A N 1
ATOM 591 C CA . TYR A 1 78 ? 4.555 -12.992 -14.648 1 89 78 TYR A CA 1
ATOM 592 C C . TYR A 1 78 ? 3.93 -12.781 -13.273 1 89 78 TYR A C 1
ATOM 594 O O . TYR A 1 78 ? 4.215 -13.539 -12.336 1 89 78 TYR A O 1
ATOM 602 N N . LYS A 1 79 ? 3.26 -11.695 -13.148 1 90.94 79 LYS A N 1
ATOM 603 C CA . LYS A 1 79 ? 2.51 -11.484 -11.914 1 90.94 79 LYS A CA 1
ATOM 604 C C . LYS A 1 79 ? 1.331 -10.539 -12.141 1 90.94 79 LYS A C 1
ATOM 606 O O . LYS A 1 79 ? 1.332 -9.75 -13.086 1 90.94 79 LYS A O 1
ATOM 611 N N . GLN A 1 80 ? 0.325 -10.719 -11.297 1 90.94 80 GLN A N 1
ATOM 612 C CA . GLN A 1 80 ? -0.767 -9.773 -11.094 1 90.94 80 GLN A CA 1
ATOM 613 C C . GLN A 1 80 ? -0.715 -9.164 -9.695 1 90.94 80 GLN A C 1
ATOM 615 O O . GLN A 1 80 ? -0.453 -9.867 -8.719 1 90.94 80 GLN A O 1
ATOM 620 N N . SER A 1 81 ? -0.936 -7.875 -9.695 1 92.38 81 SER A N 1
ATOM 621 C CA . SER A 1 81 ? -0.737 -7.188 -8.422 1 92.38 81 SER A CA 1
ATOM 622 C C . SER A 1 81 ? -2.008 -6.473 -7.977 1 92.38 81 SER A C 1
ATOM 624 O O . SER A 1 81 ? -2.814 -6.051 -8.805 1 92.38 81 SER A O 1
ATOM 626 N N . HIS A 1 82 ? -2.281 -6.402 -6.754 1 92.31 82 HIS A N 1
ATOM 627 C CA . HIS A 1 82 ? -3.268 -5.613 -6.023 1 92.31 82 HIS A CA 1
ATOM 628 C C . HIS A 1 82 ? -2.613 -4.812 -4.902 1 92.31 82 HIS A C 1
ATOM 630 O O . HIS A 1 82 ? -2.225 -5.371 -3.877 1 92.31 82 HIS A O 1
ATOM 636 N N . HIS A 1 83 ? -2.564 -3.494 -5.184 1 95.19 83 HIS A N 1
ATOM 637 C CA . HIS A 1 83 ? -1.674 -2.699 -4.348 1 95.19 83 HIS A CA 1
ATOM 638 C C . HIS A 1 83 ? -2.391 -1.478 -3.783 1 95.19 83 HIS A C 1
ATOM 640 O O . HIS A 1 83 ? -1.961 -0.343 -4.004 1 95.19 83 HIS A O 1
ATOM 646 N N . PRO A 1 84 ? -3.428 -1.674 -2.951 1 94.44 84 PRO A N 1
ATOM 647 C CA . PRO A 1 84 ? -3.992 -0.512 -2.262 1 94.44 84 PRO A CA 1
ATOM 648 C C . PRO A 1 84 ? -3.07 0.037 -1.176 1 94.44 84 PRO A C 1
ATOM 650 O O . PRO A 1 84 ? -2.338 -0.725 -0.539 1 94.44 84 PRO A O 1
ATOM 653 N N . VAL A 1 85 ? -3.121 1.26 -0.97 1 95.88 85 VAL A N 1
ATOM 654 C CA . VAL A 1 85 ? -2.379 1.966 0.069 1 95.88 85 VAL A CA 1
ATOM 655 C C . VAL A 1 85 ? -3.316 2.902 0.829 1 95.88 85 VAL A C 1
ATOM 657 O O . VAL A 1 85 ? -4.418 3.203 0.36 1 95.88 85 VAL A O 1
ATOM 660 N N . CYS A 1 86 ? -2.887 3.277 1.959 1 96.19 86 CYS A N 1
ATOM 661 C CA . CYS A 1 86 ? -3.711 4.156 2.783 1 96.19 86 CYS A CA 1
ATOM 662 C C . CYS A 1 86 ? -3.629 5.598 2.295 1 96.19 86 CYS A C 1
ATOM 664 O O . CYS A 1 86 ? -2.57 6.223 2.371 1 96.19 86 CYS A O 1
ATOM 666 N N . VAL A 1 87 ? -4.797 6.121 1.816 1 95.88 87 VAL A N 1
ATOM 667 C CA . VAL A 1 87 ? -4.809 7.449 1.212 1 95.88 87 VAL A CA 1
ATOM 668 C C . VAL A 1 87 ? -5.852 8.328 1.903 1 95.88 87 VAL A C 1
ATOM 670 O O . VAL A 1 87 ? -6.734 7.816 2.596 1 95.88 87 VAL A O 1
ATOM 673 N N . HIS A 1 88 ? -5.641 9.656 1.676 1 96.12 88 HIS A N 1
ATOM 674 C CA . HIS A 1 88 ? -6.711 10.578 2.053 1 96.12 88 HIS A CA 1
ATOM 675 C C . HIS A 1 88 ? -7.969 10.32 1.231 1 96.12 88 HIS A C 1
ATOM 677 O O . HIS A 1 88 ? -7.949 10.438 0.003 1 96.12 88 HIS A O 1
ATOM 683 N N . GLY A 1 89 ? -9.062 9.938 1.878 1 94.5 89 GLY A N 1
ATOM 684 C CA . GLY A 1 89 ? -10.336 9.875 1.179 1 94.5 89 GLY A CA 1
ATOM 685 C C . GLY A 1 89 ? -10.867 11.242 0.788 1 94.5 89 GLY A C 1
ATOM 686 O O . GLY A 1 89 ? -10.672 11.688 -0.346 1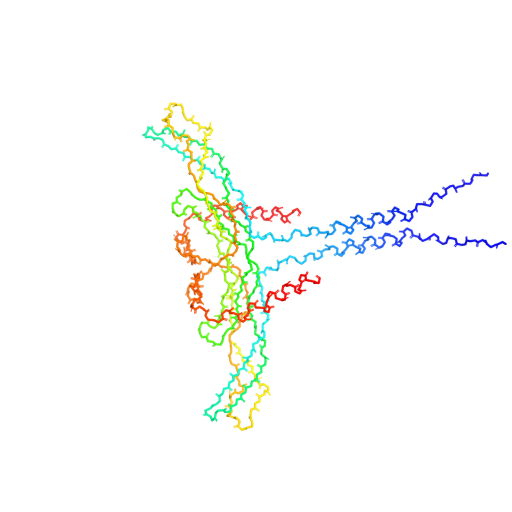 94.5 89 GLY A O 1
ATOM 687 N N . ASP A 1 90 ? -11.547 11.891 1.759 1 95.62 90 ASP A N 1
ATOM 688 C CA . ASP A 1 90 ? -11.969 13.281 1.598 1 95.62 90 ASP A CA 1
ATOM 689 C C . ASP A 1 90 ? -11.039 14.227 2.35 1 95.62 90 ASP A C 1
ATOM 691 O O . ASP A 1 90 ? -10.445 13.852 3.365 1 95.62 90 ASP A O 1
ATOM 695 N N . ARG A 1 91 ? -10.977 15.406 1.754 1 96.38 91 ARG A N 1
ATOM 696 C CA . ARG A 1 91 ? -10.148 16.438 2.375 1 96.38 91 ARG A CA 1
ATOM 697 C C . ARG A 1 91 ? -10.922 17.734 2.533 1 96.38 91 ARG A C 1
ATOM 699 O O . ARG A 1 91 ? -11.938 17.953 1.861 1 96.38 91 ARG A O 1
ATOM 706 N N . LYS A 1 92 ? -10.531 18.609 3.387 1 96.94 92 LYS A N 1
ATOM 707 C CA . LYS A 1 92 ? -11.117 19.938 3.566 1 96.94 92 LYS A CA 1
ATOM 708 C C . LYS A 1 92 ? -10.039 20.984 3.836 1 96.94 92 LYS A C 1
ATOM 710 O O . LYS A 1 92 ? -8.992 20.672 4.402 1 96.94 92 LYS A O 1
ATOM 715 N N . HIS A 1 93 ? -10.328 22.188 3.469 1 96.06 93 HIS A N 1
ATOM 716 C CA . HIS A 1 93 ? -9.5 23.328 3.852 1 96.06 93 HIS A CA 1
ATOM 717 C C . HIS A 1 93 ? -9.805 23.766 5.277 1 96.06 93 HIS A C 1
ATOM 719 O O . HIS A 1 93 ? -10.961 23.781 5.695 1 96.06 93 HIS A O 1
ATOM 725 N N . ALA A 1 94 ? -8.703 24.078 5.973 1 96.5 94 ALA A N 1
ATOM 726 C CA . ALA A 1 94 ? -8.844 24.562 7.344 1 96.5 94 ALA A CA 1
ATOM 727 C C . ALA A 1 94 ? -7.805 25.641 7.656 1 96.5 94 ALA A C 1
ATOM 729 O O . ALA A 1 94 ? -6.895 25.875 6.859 1 96.5 94 ALA A O 1
ATOM 730 N N . SER A 1 95 ? -8.055 26.375 8.812 1 96.62 95 SER A N 1
ATOM 731 C CA . SER A 1 95 ? -7.109 27.375 9.266 1 96.62 95 SER A CA 1
ATOM 732 C C . SER A 1 95 ? -7.039 27.422 10.789 1 96.62 95 SER A C 1
ATOM 734 O O . SER A 1 95 ? -7.961 26.984 11.477 1 96.62 95 SER A O 1
ATOM 736 N N . VAL A 1 96 ? -5.938 27.906 11.211 1 97.25 96 VAL A N 1
ATOM 737 C CA . VAL A 1 96 ? -5.75 28.078 12.648 1 97.25 96 VAL A CA 1
ATOM 738 C C . VAL A 1 96 ? -4.93 29.344 12.922 1 97.25 96 VAL A C 1
ATOM 740 O O . VAL A 1 96 ? -4.098 29.734 12.094 1 97.25 96 VAL A O 1
ATOM 743 N N . LYS A 1 97 ? -5.211 30 13.945 1 97.88 97 LYS A N 1
ATOM 744 C CA . LYS A 1 97 ? -4.418 31.156 14.352 1 97.88 97 LYS A CA 1
ATOM 745 C C . LYS A 1 97 ? -3.162 30.719 15.102 1 97.88 97 LYS A C 1
ATOM 747 O O . LYS A 1 97 ? -3.248 30.047 16.125 1 97.88 97 LYS A O 1
ATOM 752 N N . LEU A 1 98 ? -2.035 31.078 14.688 1 98.44 98 LEU A N 1
ATOM 753 C CA . LEU A 1 98 ? -0.765 30.781 15.336 1 98.44 98 LEU A CA 1
ATOM 754 C C . LEU A 1 98 ? -0.618 31.562 16.641 1 98.44 98 LEU A C 1
ATOM 756 O O . LEU A 1 98 ? -0.955 32.75 16.688 1 98.44 98 LEU A O 1
ATOM 760 N N . ARG A 1 99 ? -0.103 31.016 17.703 1 97.75 99 ARG A N 1
ATOM 761 C CA . ARG A 1 99 ? -0.191 31.562 19.062 1 97.75 99 ARG A CA 1
ATOM 762 C C . ARG A 1 99 ? 0.974 32.5 19.344 1 97.75 99 ARG A C 1
ATOM 764 O O . ARG A 1 99 ? 0.893 33.344 20.234 1 97.75 99 ARG A O 1
ATOM 771 N N . HIS A 1 100 ? 2.109 32.281 18.609 1 98.5 100 HIS A N 1
ATOM 772 C CA . HIS A 1 100 ? 3.299 33.062 18.891 1 98.5 100 HIS A CA 1
ATOM 773 C C . HIS A 1 100 ? 3.652 33.969 17.719 1 98.5 100 HIS A C 1
ATOM 775 O O . HIS A 1 100 ? 3.949 33.5 16.625 1 98.5 100 HIS A O 1
ATOM 781 N N . CYS A 1 101 ? 3.686 35.25 18.062 1 98.56 101 CYS A N 1
ATOM 782 C CA . CYS A 1 101 ? 4.02 36.188 17.016 1 98.56 101 CYS A CA 1
ATOM 783 C C . CYS A 1 101 ? 5.004 37.25 17.516 1 98.56 101 CYS A C 1
ATOM 785 O O . CYS A 1 101 ? 4.949 37.656 18.672 1 98.56 101 CYS A O 1
ATOM 787 N N . ASP A 1 102 ? 5.852 37.75 16.578 1 98.19 102 ASP A N 1
ATOM 788 C CA . ASP A 1 102 ? 6.699 38.906 16.844 1 98.19 102 ASP A CA 1
ATOM 789 C C . ASP A 1 102 ? 5.859 40.188 17.031 1 98.19 102 ASP A C 1
ATOM 791 O O . ASP A 1 102 ? 4.801 40.312 16.422 1 98.19 102 ASP A O 1
ATOM 795 N N . PRO A 1 103 ? 6.461 41.062 17.797 1 97.62 103 PRO A N 1
ATOM 796 C CA . PRO A 1 103 ? 5.742 42.312 17.953 1 97.62 103 PRO A CA 1
ATOM 797 C C . PRO A 1 103 ? 5.637 43.094 16.641 1 97.62 103 PRO A C 1
ATOM 799 O O . PRO A 1 103 ? 6.621 43.219 15.906 1 97.62 103 PRO A O 1
ATOM 802 N N . GLY A 1 104 ? 4.387 43.531 16.375 1 97.25 104 GLY A N 1
ATOM 803 C CA . GLY A 1 104 ? 4.168 44.406 15.219 1 97.25 104 GLY A CA 1
ATOM 804 C C . GLY A 1 104 ? 3.977 43.625 13.93 1 97.25 104 GLY A C 1
ATOM 805 O O . GLY A 1 104 ? 4.039 44.219 12.844 1 97.25 104 GLY A O 1
ATOM 806 N N . VAL A 1 105 ? 3.877 42.344 14.047 1 97.69 105 VAL A N 1
ATOM 807 C CA . VAL A 1 105 ? 3.711 41.531 12.844 1 97.69 105 VAL A CA 1
ATOM 808 C C . VAL A 1 105 ? 2.502 42.031 12.055 1 97.69 105 VAL A C 1
ATOM 810 O O . VAL A 1 105 ? 1.528 42.5 12.625 1 97.69 105 VAL A O 1
ATOM 813 N N . GLN A 1 106 ? 2.553 41.875 10.75 1 97.25 106 GLN A N 1
ATOM 814 C CA . GLN A 1 106 ? 1.446 42.281 9.883 1 97.25 106 GLN A CA 1
ATOM 815 C C . GLN A 1 106 ? 0.21 41.406 10.148 1 97.25 106 GLN A C 1
ATOM 817 O O . GLN A 1 106 ? 0.31 40.188 10.289 1 97.25 106 GLN A O 1
ATOM 822 N N . PRO A 1 107 ? -0.97 42.188 10.211 1 96 107 PRO A N 1
ATOM 823 C CA . PRO A 1 107 ? -2.199 41.406 10.391 1 96 107 PRO A CA 1
ATOM 824 C C . PRO A 1 107 ? -2.369 40.312 9.336 1 96 107 PRO A C 1
ATOM 826 O O . PRO A 1 107 ? -2.061 40.531 8.164 1 96 107 PRO A O 1
ATOM 829 N N . GLY A 1 108 ? -2.834 39.125 9.734 1 97.31 108 GLY A N 1
ATOM 830 C CA . GLY A 1 108 ? -3.055 38.031 8.805 1 97.31 108 GLY A CA 1
ATOM 831 C C . GLY A 1 108 ? -1.927 37 8.805 1 97.31 108 GLY A C 1
ATOM 832 O O . GLY A 1 108 ? -2.104 35.875 8.344 1 97.31 108 GLY A O 1
ATOM 833 N N . THR A 1 109 ? -0.743 37.406 9.234 1 97.56 109 THR A N 1
ATOM 834 C CA . THR A 1 109 ? 0.409 36.531 9.273 1 97.56 109 THR A CA 1
ATOM 835 C C . THR A 1 109 ? 0.178 35.375 10.273 1 97.56 109 THR A C 1
ATOM 837 O O . THR A 1 109 ? 0.792 34.312 10.164 1 97.56 109 THR A O 1
ATOM 840 N N . ASP A 1 110 ? -0.733 35.594 11.188 1 97.75 110 ASP A N 1
ATOM 841 C CA . ASP A 1 110 ? -0.977 34.625 12.258 1 97.75 110 ASP A CA 1
ATOM 842 C C . ASP A 1 110 ? -2.012 33.594 11.828 1 97.75 110 ASP A C 1
ATOM 844 O O . ASP A 1 110 ? -2.307 32.656 12.57 1 97.75 110 ASP A O 1
ATOM 848 N N . ILE A 1 111 ? -2.604 33.719 10.656 1 97.94 111 ILE A N 1
ATOM 849 C CA . ILE A 1 111 ? -3.578 32.75 10.172 1 97.94 111 ILE A CA 1
ATOM 850 C C . ILE A 1 111 ? -2.887 31.734 9.266 1 97.94 111 ILE A C 1
ATOM 852 O O . ILE A 1 111 ? -2.449 3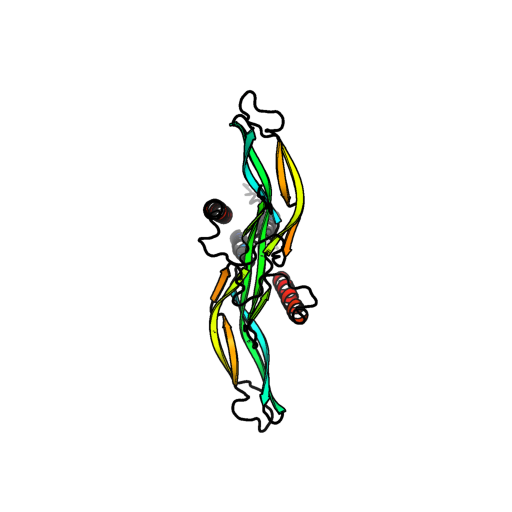2.062 8.164 1 97.94 111 ILE A O 1
ATOM 856 N N . TYR A 1 112 ? -2.824 30.531 9.727 1 96.44 112 TYR A N 1
ATOM 857 C CA . TYR A 1 112 ? -2.184 29.438 8.984 1 96.44 112 TYR A CA 1
ATOM 858 C C . TYR A 1 112 ? -3.221 28.578 8.281 1 96.44 112 TYR A C 1
ATOM 860 O O . TYR A 1 112 ? -4.105 28.016 8.922 1 96.44 112 TYR A O 1
ATOM 868 N N . HIS A 1 113 ? -3.082 28.406 6.926 1 94.88 113 HIS A N 1
ATOM 869 C CA . HIS A 1 113 ? -4.012 27.625 6.121 1 94.88 113 HIS A CA 1
ATOM 870 C C . HIS A 1 113 ? -3.414 26.266 5.758 1 94.88 113 HIS A C 1
ATOM 872 O O . HIS A 1 113 ? -2.223 26.172 5.453 1 94.88 113 HIS A O 1
ATOM 878 N N . TYR A 1 114 ? -4.258 25.281 5.828 1 94.94 114 TYR A N 1
ATOM 879 C CA . TYR A 1 114 ? -3.797 23.938 5.488 1 94.94 114 TYR A CA 1
ATOM 880 C C . TYR A 1 114 ? -4.953 23.062 4.996 1 94.94 114 TYR A C 1
ATOM 882 O O . TYR A 1 114 ? -6.109 23.5 5.02 1 94.94 114 TYR A O 1
ATOM 890 N N . VAL A 1 115 ? -4.586 21.906 4.457 1 96 115 VAL A N 1
ATOM 891 C CA . VAL A 1 115 ? -5.551 20.906 4.023 1 96 115 VAL A CA 1
ATOM 892 C C . VAL A 1 115 ? -5.426 19.656 4.891 1 96 115 VAL A C 1
ATOM 894 O O . VAL A 1 115 ? -4.316 19.203 5.203 1 96 115 VAL A O 1
ATOM 897 N N . GLU A 1 116 ? -6.57 19.141 5.336 1 96.56 116 GLU A N 1
ATOM 898 C CA . GLU A 1 116 ? -6.48 17.938 6.164 1 96.56 116 GLU A CA 1
ATOM 899 C C . GLU A 1 116 ? -7.484 16.875 5.719 1 96.56 116 GLU A C 1
ATOM 901 O O . GLU A 1 116 ? -8.477 17.203 5.059 1 96.56 116 GLU A O 1
ATOM 906 N N . ALA A 1 117 ? -7.211 15.664 6.047 1 97.38 117 ALA A N 1
ATOM 907 C CA . ALA A 1 117 ? -8.078 14.539 5.699 1 97.38 117 ALA A CA 1
ATOM 908 C C . ALA A 1 117 ? -9.305 14.5 6.605 1 97.38 117 ALA A C 1
ATOM 910 O O . ALA A 1 117 ? -9.203 14.734 7.812 1 97.38 117 ALA A O 1
ATOM 911 N N . THR A 1 118 ? -10.469 14.195 5.996 1 97.81 118 THR A N 1
ATOM 912 C CA . THR A 1 118 ? -11.68 13.984 6.781 1 97.81 118 THR A CA 1
ATOM 913 C C . THR A 1 118 ? -12.039 12.5 6.824 1 97.81 118 THR A C 1
ATOM 915 O O . THR A 1 118 ? -12.828 12.078 7.668 1 97.81 118 THR A O 1
ATOM 918 N N . SER A 1 119 ? -11.516 11.742 5.902 1 97.38 119 SER A N 1
ATOM 919 C CA . SER A 1 119 ? -11.68 10.289 5.855 1 97.38 119 SER A CA 1
ATOM 920 C C . SER A 1 119 ? -10.461 9.617 5.234 1 97.38 119 SER A C 1
ATOM 922 O O . SER A 1 119 ? -9.617 10.289 4.633 1 97.38 119 SER A O 1
ATOM 924 N N . CYS A 1 120 ? -10.359 8.367 5.484 1 97.44 120 CYS A N 1
ATOM 925 C CA . CYS A 1 120 ? -9.258 7.582 4.938 1 97.44 120 CYS A CA 1
ATOM 926 C C . CYS A 1 120 ? -9.766 6.281 4.332 1 97.44 120 CYS A C 1
ATOM 928 O O . CYS A 1 120 ? -10.836 5.793 4.703 1 97.44 120 CYS A O 1
ATOM 930 N N . ARG A 1 121 ? -9 5.734 3.426 1 96.06 121 ARG A N 1
ATOM 931 C CA . ARG A 1 121 ? -9.367 4.449 2.842 1 96.06 121 ARG A CA 1
ATOM 932 C C . ARG A 1 121 ? -8.148 3.76 2.23 1 96.06 121 ARG A C 1
ATOM 934 O O . ARG A 1 121 ? -7.16 4.414 1.896 1 96.06 121 ARG A O 1
ATOM 941 N N . CYS A 1 122 ? -8.242 2.467 2.162 1 95.19 122 CYS A N 1
ATOM 942 C CA . CYS A 1 122 ? -7.312 1.712 1.326 1 95.19 122 CYS A CA 1
ATOM 943 C C . CYS A 1 122 ? -7.75 1.736 -0.133 1 95.19 122 CYS A C 1
ATOM 945 O O . CYS A 1 122 ? -8.852 1.29 -0.463 1 95.19 122 CYS A O 1
ATOM 947 N N . GLN A 1 123 ? -6.855 2.312 -0.936 1 93.5 123 GLN A N 1
ATOM 948 C CA . GLN A 1 123 ? -7.203 2.434 -2.348 1 93.5 123 GLN A CA 1
ATOM 949 C C . GLN A 1 123 ? -5.953 2.404 -3.227 1 93.5 123 GLN A C 1
ATOM 951 O O . GLN A 1 123 ? -4.848 2.656 -2.748 1 93.5 123 GLN A O 1
ATOM 956 N N . ALA A 1 124 ? -6.211 2.072 -4.512 1 91.88 124 ALA A N 1
ATOM 957 C CA . ALA A 1 124 ? -5.102 2.09 -5.461 1 91.88 124 ALA A CA 1
ATOM 958 C C . ALA A 1 124 ? -4.496 3.486 -5.57 1 91.88 124 ALA A C 1
ATOM 960 O O . ALA A 1 124 ? -5.219 4.484 -5.57 1 91.88 124 ALA A O 1
ATOM 961 N N . CYS A 1 125 ? -3.223 3.531 -5.695 1 91.25 125 CYS A N 1
ATOM 962 C CA . CYS A 1 125 ? -2.5 4.793 -5.832 1 91.25 125 CYS A CA 1
ATOM 963 C C . CYS A 1 125 ? -2.885 5.504 -7.121 1 91.25 125 CYS A C 1
ATOM 965 O O . CYS A 1 125 ? -3.143 4.859 -8.141 1 91.25 125 CYS A O 1
ATOM 967 N N . SER A 1 126 ? -2.92 6.828 -7.027 1 87.06 126 SER A N 1
ATOM 968 C CA . SER A 1 126 ? -3.203 7.652 -8.195 1 87.06 126 SER A CA 1
ATOM 969 C C . SER A 1 126 ? -2.127 8.711 -8.398 1 87.06 126 SER A C 1
ATOM 971 O O . SER A 1 126 ? -1.805 9.461 -7.469 1 87.06 126 SER A O 1
ATOM 973 N N . SER A 1 127 ? -1.645 8.781 -9.633 1 84.44 127 SER A N 1
ATOM 974 C CA . SER A 1 127 ? -0.595 9.75 -9.945 1 84.44 127 SER A CA 1
ATOM 975 C C . SER A 1 127 ? -1.162 11.156 -10.078 1 84.44 127 SER A C 1
ATOM 977 O O . SER A 1 127 ? -0.412 12.117 -10.25 1 84.44 127 SER A O 1
ATOM 979 N N . GLU A 1 128 ? -2.465 11.312 -9.984 1 83.88 128 GLU A N 1
ATOM 980 C CA . GLU A 1 128 ? -3.08 12.633 -10.07 1 83.88 128 GLU A CA 1
ATOM 981 C C . GLU A 1 128 ? -2.586 13.547 -8.953 1 83.88 128 GLU A C 1
ATOM 983 O O . GLU A 1 128 ? -2.375 14.742 -9.164 1 83.88 128 GLU A O 1
ATOM 988 N N . ASP A 1 129 ? -2.387 12.844 -7.715 1 83.44 129 ASP A N 1
ATOM 989 C CA . ASP A 1 129 ? -1.999 13.727 -6.613 1 83.44 129 ASP A CA 1
ATOM 990 C C . ASP A 1 129 ? -0.928 13.07 -5.742 1 83.44 129 ASP A C 1
ATOM 992 O O . ASP A 1 129 ? -0.702 13.492 -4.609 1 83.44 129 ASP A O 1
ATOM 996 N N . THR A 1 130 ? -0.409 12.031 -6.211 1 85 130 THR A N 1
ATOM 997 C CA . THR A 1 130 ? 0.633 11.344 -5.461 1 85 130 THR A CA 1
ATOM 998 C C . THR A 1 130 ? 1.627 10.672 -6.406 1 85 130 THR A C 1
ATOM 1000 O O . THR A 1 130 ? 1.269 10.289 -7.52 1 85 130 THR A O 1
ATOM 1003 N N . SER A 1 131 ? 2.889 10.617 -5.961 1 83.75 131 SER A N 1
ATOM 1004 C CA . SER A 1 131 ? 3.832 9.773 -6.691 1 83.75 131 SER A CA 1
ATOM 1005 C C . SER A 1 131 ? 3.639 8.305 -6.352 1 83.75 131 SER A C 1
ATOM 1007 O O . SER A 1 131 ? 3.734 7.91 -5.188 1 83.75 131 SER A O 1
ATOM 1009 N N . CYS A 1 132 ? 3.352 7.484 -7.27 1 87.69 132 CYS A N 1
ATOM 1010 C CA . CYS A 1 132 ? 3.031 6.086 -7.008 1 87.69 132 CYS A CA 1
ATOM 1011 C C . CYS A 1 132 ? 4.266 5.203 -7.164 1 87.69 132 CYS A C 1
ATOM 1013 O O . CYS A 1 132 ? 4.25 4.031 -6.781 1 87.69 132 CYS A O 1
ATOM 1015 N N . GLU A 1 133 ? 5.32 5.738 -7.738 1 81.69 133 GLU A N 1
ATOM 1016 C CA . GLU A 1 133 ? 6.52 4.941 -7.961 1 81.69 133 GLU A CA 1
ATOM 1017 C C . GLU A 1 133 ? 7.645 5.359 -7.016 1 81.69 133 GLU A C 1
ATOM 1019 O O . GLU A 1 133 ? 7.664 6.496 -6.535 1 81.69 133 GLU A O 1
ATOM 1024 N N . TRP A 1 134 ? 8.461 4.277 -6.711 1 65.56 134 TRP A N 1
ATOM 1025 C CA . TRP A 1 134 ? 9.68 4.59 -5.984 1 65.56 134 TRP A CA 1
ATOM 1026 C C . TRP A 1 134 ? 10.492 5.656 -6.715 1 65.56 134 TRP A C 1
ATOM 1028 O O . TRP A 1 134 ? 10.57 5.648 -7.945 1 65.56 134 TRP A O 1
ATOM 1038 N N . LEU A 1 135 ? 10.727 6.766 -6.074 1 58.44 135 LEU A N 1
ATOM 1039 C CA . LEU A 1 135 ? 11.656 7.73 -6.645 1 58.44 135 LEU A CA 1
ATOM 1040 C C . LEU A 1 135 ? 13.07 7.492 -6.121 1 58.44 135 LEU A C 1
ATOM 1042 O O . LEU A 1 135 ? 13.25 7.078 -4.977 1 58.44 135 LEU A O 1
ATOM 1046 N N . PRO A 1 136 ? 14.188 7.359 -6.961 1 49.84 136 PRO A N 1
ATOM 1047 C CA . PRO A 1 136 ? 15.57 7.25 -6.488 1 49.84 136 PRO A CA 1
ATOM 1048 C C . PRO A 1 136 ? 15.852 8.148 -5.289 1 49.84 136 PRO A C 1
ATOM 1050 O O . PRO A 1 136 ? 15.18 9.164 -5.102 1 49.84 136 PRO A O 1
ATOM 1053 N N . PRO A 1 137 ? 16.609 7.555 -4.242 1 45.09 137 PRO A N 1
ATOM 1054 C CA . PRO A 1 137 ? 16.953 8.328 -3.043 1 45.09 137 PRO A CA 1
ATOM 1055 C C . PRO A 1 137 ? 17.219 9.797 -3.344 1 45.09 137 PRO A C 1
ATOM 1057 O O . PRO A 1 137 ? 17.016 10.656 -2.48 1 45.09 137 PRO A O 1
ATOM 1060 N N . ASP A 1 138 ? 18.109 10.023 -4.332 1 41.34 138 ASP A N 1
ATOM 1061 C CA . ASP A 1 138 ? 18.5 11.414 -4.531 1 41.34 138 ASP A CA 1
ATOM 1062 C C . ASP A 1 138 ? 17.281 12.312 -4.688 1 41.34 138 ASP A C 1
ATOM 1064 O O . ASP A 1 138 ? 17.406 13.539 -4.738 1 41.34 138 ASP A O 1
ATOM 1068 N N . SER A 1 139 ? 16.344 11.742 -5.09 1 42 139 SER A N 1
ATOM 1069 C C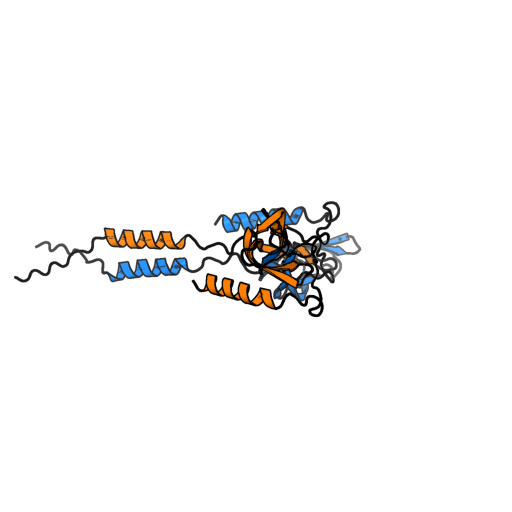A . SER A 1 139 ? 15.242 12.648 -5.395 1 42 139 SER A CA 1
ATOM 1070 C C . SER A 1 139 ? 14.562 13.133 -4.117 1 42 139 SER A C 1
ATOM 1072 O O . SER A 1 139 ? 14.102 14.273 -4.043 1 42 139 SER A O 1
ATOM 1074 N N . SER A 1 140 ? 13.984 12.203 -3.299 1 37.66 140 SER A N 1
ATOM 1075 C CA . SER A 1 140 ? 13.18 12.727 -2.195 1 37.66 140 SER A CA 1
ATO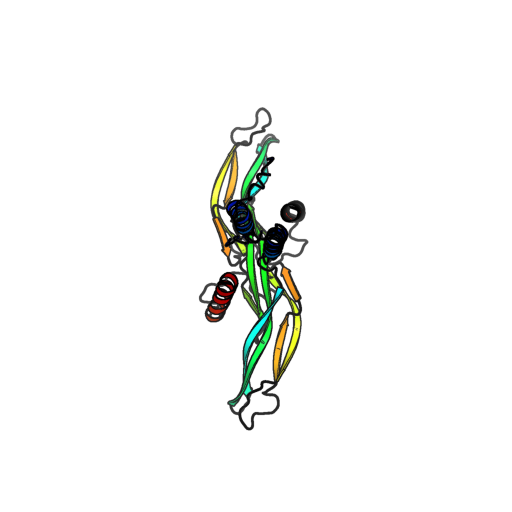M 1076 C C . SER A 1 140 ? 14.07 13.195 -1.045 1 37.66 140 SER A C 1
ATOM 1078 O O . SER A 1 140 ? 14.727 12.383 -0.393 1 37.66 140 SER A O 1
ATOM 1080 N N . LEU A 1 141 ? 14.688 14.203 -0.991 1 34.97 141 LEU A N 1
ATOM 1081 C CA . LEU A 1 141 ? 15.336 14.969 0.068 1 34.97 141 LEU A CA 1
ATOM 1082 C C . LEU A 1 141 ? 14.602 14.805 1.391 1 34.97 141 LEU A C 1
ATOM 1084 O O . LEU A 1 141 ? 15.211 14.859 2.461 1 34.97 141 LEU A O 1
ATOM 1088 N N . LEU A 1 142 ? 13.25 14.977 1.429 1 34.16 142 LEU A N 1
ATOM 1089 C CA . LEU A 1 142 ? 12.477 15.305 2.621 1 34.16 142 LEU A CA 1
ATOM 1090 C C . LEU A 1 142 ? 12.289 14.07 3.498 1 34.16 142 LEU A C 1
ATOM 1092 O O . LEU A 1 142 ? 11.68 14.156 4.566 1 34.16 142 LEU A O 1
ATOM 1096 N N . GLY A 1 143 ? 12.477 12.867 3 1 36.88 143 GLY A N 1
ATOM 1097 C CA . GLY A 1 143 ? 12.047 11.656 3.682 1 36.88 143 GLY A CA 1
ATOM 1098 C C . GLY A 1 143 ? 12.828 11.375 4.949 1 36.88 143 GLY A C 1
ATOM 1099 O O . GLY A 1 143 ? 12.648 10.328 5.578 1 36.88 143 GLY A O 1
ATOM 1100 N N . GLY A 1 144 ? 14 11.781 5.203 1 33.25 144 GLY A N 1
ATOM 1101 C CA . GLY A 1 144 ? 14.82 11.398 6.336 1 33.25 144 GLY A CA 1
ATOM 1102 C C . GLY A 1 144 ? 14.133 11.602 7.672 1 33.25 144 GLY A C 1
ATOM 1103 O O . GLY A 1 144 ? 14.258 10.773 8.57 1 33.25 144 GLY A O 1
ATOM 1104 N N . LEU A 1 145 ? 13.562 12.781 7.918 1 33.22 145 LEU A N 1
ATOM 1105 C CA . LEU A 1 145 ? 13.211 13.195 9.273 1 33.22 145 LEU A CA 1
ATOM 1106 C C . LEU A 1 145 ? 11.938 12.5 9.742 1 33.22 145 LEU A C 1
ATOM 1108 O O . LEU A 1 145 ? 11.797 12.188 10.922 1 33.22 145 LEU A O 1
ATOM 1112 N N . VAL A 1 146 ? 10.93 12.289 8.93 1 36.06 146 VAL A N 1
ATOM 1113 C CA . VAL A 1 146 ? 9.641 11.781 9.398 1 36.06 146 VAL A CA 1
ATOM 1114 C C . VAL A 1 146 ? 9.766 10.297 9.742 1 36.06 146 VAL A C 1
ATOM 1116 O O . VAL A 1 146 ? 9.039 9.789 10.594 1 36.06 146 VAL A O 1
ATOM 1119 N N . LEU A 1 147 ? 10.734 9.555 9.203 1 38.66 147 LEU A N 1
ATOM 1120 C CA . LEU A 1 147 ? 10.891 8.125 9.469 1 38.66 147 LEU A CA 1
ATOM 1121 C C . LEU A 1 147 ? 11.242 7.883 10.93 1 38.66 147 LEU A C 1
ATOM 1123 O O . LEU A 1 147 ? 10.852 6.871 11.508 1 38.66 147 LEU A O 1
ATOM 1127 N N . ARG A 1 148 ? 12.062 8.688 11.547 1 37.97 148 ARG A N 1
ATOM 1128 C CA . ARG A 1 148 ? 12.562 8.359 12.883 1 37.97 148 ARG A CA 1
ATOM 1129 C C . ARG A 1 148 ? 11.422 8.297 13.891 1 37.97 148 ARG A C 1
ATOM 1131 O O . ARG A 1 148 ? 11.367 7.395 14.727 1 37.97 148 ARG A O 1
ATOM 1138 N N . GLU A 1 149 ? 10.516 9.242 13.914 1 39.31 149 GLU A N 1
ATOM 1139 C CA . GLU A 1 149 ? 9.516 9.297 14.977 1 39.31 149 GLU A CA 1
ATOM 1140 C C . GLU A 1 149 ? 8.469 8.203 14.812 1 39.31 149 GLU A C 1
ATOM 1142 O O . GLU A 1 149 ? 8.008 7.621 15.797 1 39.31 149 GLU A O 1
ATOM 1147 N N . GLU A 1 150 ? 8.008 7.848 13.617 1 40.09 150 GLU A N 1
ATOM 1148 C CA . GLU A 1 150 ? 6.973 6.832 13.461 1 40.09 150 GLU A CA 1
ATOM 1149 C C . GLU A 1 150 ? 7.52 5.438 13.758 1 40.09 150 GLU A C 1
ATOM 1151 O O . GLU A 1 150 ? 6.824 4.602 14.336 1 40.09 150 GLU A O 1
ATOM 1156 N N . ILE A 1 151 ? 8.758 5.105 13.445 1 41.41 151 ILE A N 1
ATOM 1157 C CA . ILE A 1 151 ? 9.352 3.855 13.906 1 41.41 151 ILE A CA 1
ATOM 1158 C C . ILE A 1 151 ? 9.43 3.848 15.43 1 41.41 151 ILE A C 1
ATOM 1160 O O . ILE A 1 151 ? 9.148 2.83 16.062 1 41.41 151 ILE A O 1
ATOM 1164 N N . GLU A 1 152 ? 9.68 4.977 15.992 1 41.88 152 GLU A N 1
ATOM 1165 C CA . GLU A 1 152 ? 9.734 5.02 17.453 1 41.88 152 GLU A CA 1
ATOM 1166 C C . GLU A 1 152 ? 8.352 4.809 18.062 1 41.88 152 GLU A C 1
ATOM 1168 O O . GLU A 1 152 ? 8.211 4.105 19.062 1 41.88 152 GLU A O 1
ATOM 1173 N N . GLU A 1 153 ? 7.344 5.371 17.484 1 43.09 153 GLU A N 1
ATOM 1174 C CA . GLU A 1 153 ? 6.023 5.168 18.062 1 43.09 153 GLU A CA 1
ATOM 1175 C C . GLU A 1 153 ? 5.52 3.748 17.812 1 43.09 153 GLU A C 1
ATOM 1177 O O . GLU A 1 153 ? 4.863 3.156 18.688 1 43.09 153 GLU A O 1
ATOM 1182 N N . GLU A 1 154 ? 5.695 3.146 16.703 1 42.06 154 GLU A N 1
ATOM 1183 C CA . GLU A 1 154 ? 5.355 1.734 16.562 1 42.06 154 GLU A CA 1
ATOM 1184 C C . GLU A 1 154 ? 6.172 0.874 17.516 1 42.06 154 GLU A C 1
ATOM 1186 O O . GLU A 1 154 ? 5.66 -0.098 18.078 1 42.06 154 GLU A O 1
ATOM 1191 N N . LEU A 1 155 ? 7.461 1.169 17.75 1 41.25 155 LEU A N 1
ATOM 1192 C CA . LEU A 1 155 ? 8.227 0.5 18.797 1 41.25 155 LEU A CA 1
ATOM 1193 C C . LEU A 1 155 ? 7.637 0.787 20.172 1 41.25 155 LEU A C 1
ATOM 1195 O O . LEU A 1 155 ? 7.629 -0.086 21.047 1 41.25 155 LEU A O 1
ATOM 1199 N N . GLU A 1 156 ? 7.18 1.981 20.422 1 42.34 156 GLU A N 1
ATOM 1200 C CA . GLU A 1 156 ? 6.559 2.266 21.719 1 42.34 156 GLU A CA 1
ATOM 1201 C C . GLU A 1 156 ? 5.195 1.586 21.828 1 42.34 156 GLU A C 1
ATOM 1203 O O . GLU A 1 156 ? 4.828 1.107 22.906 1 42.34 156 GLU A O 1
ATOM 1208 N N . GLN A 1 157 ? 4.398 1.592 20.797 1 37.31 157 GLN A N 1
ATOM 1209 C CA . GLN A 1 157 ? 3.1 0.943 20.953 1 37.31 157 GLN A CA 1
ATOM 1210 C C . GLN A 1 157 ? 3.246 -0.575 21 1 37.31 157 GLN A C 1
ATOM 1212 O O . GLN A 1 157 ? 2.463 -1.257 21.672 1 37.31 157 GLN A O 1
ATOM 1217 N N . ASN A 1 158 ? 4.18 -1.124 20.328 1 36.03 158 ASN A N 1
ATOM 1218 C CA . ASN A 1 158 ? 4.441 -2.547 20.516 1 36.03 158 ASN A CA 1
ATOM 1219 C C . ASN A 1 158 ? 5.227 -2.805 21.812 1 36.03 158 ASN A C 1
ATOM 1221 O O . ASN A 1 158 ? 5.512 -3.955 22.141 1 36.03 158 ASN A O 1
ATOM 1225 N N . SER A 1 159 ? 5.852 -1.757 22.328 1 33.06 159 SER A N 1
ATOM 1226 C CA . SER A 1 159 ? 6.527 -1.985 23.594 1 33.06 159 SER A CA 1
ATOM 1227 C C . SER A 1 159 ? 5.539 -1.974 24.766 1 33.06 159 SER A C 1
ATOM 1229 O O . SER A 1 159 ? 5.922 -2.182 25.906 1 33.06 159 SER A O 1
ATOM 1231 N N . PHE A 1 160 ? 4.277 -1.488 24.594 1 31.28 160 PHE A N 1
ATOM 1232 C CA . PHE A 1 160 ? 3.402 -1.731 25.734 1 31.28 160 PHE A CA 1
ATOM 1233 C C . PHE A 1 160 ? 2.574 -2.992 25.516 1 31.28 160 PHE A C 1
ATOM 1235 O O . PHE A 1 160 ? 2.18 -3.299 24.391 1 31.28 160 PHE A O 1
ATOM 1242 N N . MET B 1 1 ? -27.641 -41.938 58.438 1 29.81 1 MET B N 1
ATOM 1243 C CA . MET B 1 1 ? -26.312 -41.312 58.562 1 29.81 1 MET B CA 1
ATOM 1244 C C . MET B 1 1 ? -25.703 -41.031 57.219 1 29.81 1 MET B C 1
ATOM 1246 O O . MET B 1 1 ? -24.953 -41.844 56.656 1 29.81 1 MET B O 1
ATOM 1250 N N . MET B 1 2 ? -26.578 -40.531 56.312 1 37.66 2 MET B N 1
ATOM 1251 C CA . MET B 1 2 ? -26.234 -40.219 54.938 1 37.66 2 MET B CA 1
ATOM 1252 C C . MET B 1 2 ? -25.344 -38.969 54.875 1 37.66 2 MET B C 1
ATOM 1254 O O . MET B 1 2 ? -25.812 -37.844 55.094 1 37.66 2 MET B O 1
ATOM 1258 N N . SER B 1 3 ? -24.094 -39.031 55.5 1 40.47 3 SER B N 1
ATOM 1259 C CA . SER B 1 3 ? -23.078 -38 55.469 1 40.47 3 SER B CA 1
ATOM 1260 C C . SER B 1 3 ? -22.719 -37.625 54.031 1 40.47 3 SER B C 1
ATOM 1262 O O . SER B 1 3 ? -22.422 -38.5 53.219 1 40.47 3 SER B O 1
ATOM 1264 N N . GLY B 1 4 ? -23.359 -36.594 53.531 1 35.72 4 GLY B N 1
ATOM 1265 C CA . GLY B 1 4 ? -23.188 -35.875 52.281 1 35.72 4 GLY B CA 1
ATOM 1266 C C . GLY B 1 4 ? -21.766 -35.406 52.031 1 35.72 4 GLY B C 1
ATOM 1267 O O . GLY B 1 4 ? -21.203 -34.688 52.844 1 35.72 4 GLY B O 1
ATOM 1268 N N . LEU B 1 5 ? -20.859 -36.219 51.438 1 39.78 5 LEU B N 1
ATOM 1269 C CA . LEU B 1 5 ? -19.516 -36 50.938 1 39.78 5 LEU B CA 1
ATOM 1270 C C . LEU B 1 5 ? -19.469 -34.812 50 1 39.78 5 LEU B C 1
ATOM 1272 O O . LEU B 1 5 ? -20 -34.875 48.875 1 39.78 5 LEU B O 1
ATOM 1276 N N . VAL B 1 6 ? -19.781 -33.531 50.438 1 42.84 6 VAL B N 1
ATOM 1277 C CA . VAL B 1 6 ? -19.5 -32.406 49.562 1 42.84 6 VAL B CA 1
ATOM 1278 C C . VAL B 1 6 ? -18 -32.312 49.312 1 42.84 6 VAL B C 1
ATOM 1280 O O . VAL B 1 6 ? -17.203 -32.125 50.25 1 42.84 6 VAL B O 1
ATOM 1283 N N . ARG B 1 7 ? -17.453 -33.125 48.375 1 37 7 ARG B N 1
ATOM 1284 C CA . ARG B 1 7 ? -16.078 -33.062 47.875 1 37 7 ARG B CA 1
ATOM 1285 C C . ARG B 1 7 ? -15.695 -31.641 47.469 1 37 7 ARG B C 1
ATOM 1287 O O . ARG B 1 7 ? -16.453 -30.969 46.781 1 37 7 ARG B O 1
ATOM 1294 N N . SER B 1 8 ? -14.969 -30.922 48.344 1 46.06 8 SER B N 1
ATOM 1295 C CA . SER B 1 8 ? -14.281 -29.656 48.125 1 46.06 8 SER B CA 1
ATOM 1296 C C . SER B 1 8 ? -13.484 -29.672 46.812 1 46.06 8 SER B C 1
ATOM 1298 O O . SER B 1 8 ? -12.625 -30.531 46.625 1 46.06 8 SER B O 1
ATOM 1300 N N . MET B 1 9 ? -14.203 -29.453 45.688 1 44.75 9 MET B N 1
ATOM 1301 C CA . MET B 1 9 ? -13.43 -29.172 44.5 1 44.75 9 MET B CA 1
ATOM 1302 C C . MET B 1 9 ? -12.258 -28.25 44.781 1 44.75 9 MET B C 1
ATOM 1304 O O . MET B 1 9 ? -12.445 -27.203 45.406 1 44.75 9 MET B O 1
ATOM 1308 N N . SER B 1 10 ? -11.055 -28.828 45.031 1 51.53 10 SER B N 1
ATOM 1309 C CA . SER B 1 10 ? -9.789 -28.203 45.406 1 51.53 10 SER B CA 1
ATOM 1310 C C . SER B 1 10 ? -9.484 -27 44.5 1 51.53 10 SER B C 1
ATOM 1312 O O . SER B 1 10 ? -9.883 -26.969 43.344 1 51.53 10 SER B O 1
ATOM 1314 N N . VAL B 1 11 ? -9.117 -25.844 45.156 1 56.97 11 VAL B N 1
ATOM 1315 C CA . VAL B 1 11 ? -8.594 -24.562 44.688 1 56.97 11 VAL B CA 1
ATOM 1316 C C . VAL B 1 11 ? -7.586 -24.797 43.562 1 56.97 11 VAL B C 1
ATOM 1318 O O . VAL B 1 11 ? -7.465 -23.984 42.656 1 56.97 11 VAL B O 1
ATOM 1321 N N . SER B 1 12 ? -7.055 -26.078 43.531 1 58.53 12 SER B N 1
ATOM 1322 C CA . SER B 1 12 ? -6.023 -26.344 42.531 1 58.53 12 SER B CA 1
ATOM 1323 C C . SER B 1 12 ? -6.625 -26.438 41.125 1 58.53 12 SER B C 1
ATOM 1325 O O . SER B 1 12 ? -5.961 -26.125 40.125 1 58.53 12 SER B O 1
ATOM 1327 N N . THR B 1 13 ? -7.863 -26.875 41.062 1 60.78 13 THR B N 1
ATOM 1328 C CA . THR B 1 13 ? -8.469 -27.047 39.75 1 60.78 13 THR B CA 1
ATOM 1329 C C . THR B 1 13 ? -8.891 -25.703 39.156 1 60.78 13 THR B C 1
ATOM 1331 O O . THR B 1 13 ? -8.805 -25.484 37.969 1 60.78 13 THR B O 1
ATOM 1334 N N . VAL B 1 14 ? -9.25 -24.766 40.125 1 58.81 14 VAL B N 1
ATOM 1335 C CA . VAL B 1 14 ? -9.727 -23.484 39.625 1 58.81 14 VAL B CA 1
ATOM 1336 C C . VAL B 1 14 ? -8.555 -22.656 39.125 1 58.81 14 VAL B C 1
ATOM 1338 O O . VAL B 1 14 ? -8.664 -21.984 38.094 1 58.81 14 VAL B O 1
ATOM 1341 N N . THR B 1 15 ? -7.414 -22.844 39.812 1 59.41 15 THR B N 1
ATOM 1342 C CA . THR B 1 15 ? -6.234 -22.094 39.375 1 59.41 15 THR B CA 1
ATOM 1343 C C . THR B 1 15 ? -5.711 -22.656 38.031 1 59.41 15 THR B C 1
ATOM 1345 O O . THR B 1 15 ? -5.254 -21.891 37.188 1 59.41 15 THR B O 1
ATOM 1348 N N . LEU B 1 16 ? -5.859 -23.938 37.812 1 57.31 16 LEU B N 1
ATOM 1349 C CA . LEU B 1 16 ? -5.387 -24.516 36.562 1 57.31 16 LEU B CA 1
ATOM 1350 C C . LEU B 1 16 ? -6.266 -24.094 35.406 1 57.31 16 LEU B C 1
ATOM 1352 O O . LEU B 1 16 ? -5.766 -23.797 34.312 1 57.31 16 LEU B O 1
ATOM 1356 N N . VAL B 1 17 ? -7.566 -23.922 35.688 1 57.44 17 VAL B N 1
ATOM 1357 C CA . VAL B 1 17 ? -8.469 -23.531 34.625 1 57.44 17 VAL B CA 1
ATOM 1358 C C . VAL B 1 17 ? -8.242 -22.062 34.281 1 57.44 17 VAL B C 1
ATOM 1360 O O . VAL B 1 17 ? -8.25 -21.688 33.094 1 57.44 17 VAL B O 1
ATOM 1363 N N . PHE B 1 18 ? -7.91 -21.219 35.281 1 57.31 18 PHE B N 1
ATOM 1364 C CA . PHE B 1 18 ? -7.668 -19.812 35.031 1 57.31 18 PHE B CA 1
ATOM 1365 C C . PHE B 1 18 ? -6.348 -19.609 34.281 1 57.31 18 PHE B C 1
ATOM 1367 O O . PHE B 1 18 ? -6.242 -18.766 33.406 1 57.31 18 PHE B O 1
ATOM 1374 N N . CYS B 1 19 ? -5.27 -20.375 34.562 1 52.44 19 CYS B N 1
ATOM 1375 C CA . CYS B 1 19 ? -3.98 -20.281 33.906 1 52.44 19 CYS B CA 1
ATOM 1376 C C . CYS B 1 19 ? -4.09 -20.75 32.438 1 52.44 19 CYS B C 1
ATOM 1378 O O . CYS B 1 19 ? -3.451 -20.188 31.562 1 52.44 19 CYS B O 1
ATOM 1380 N N . CYS B 1 20 ? -4.875 -21.781 32.188 1 51.19 20 CYS B N 1
ATOM 1381 C CA . CYS B 1 20 ? -5.004 -22.281 30.828 1 51.19 20 CYS B CA 1
ATOM 1382 C C . CYS B 1 20 ? -5.781 -21.297 29.969 1 51.19 20 CYS B C 1
ATOM 1384 O O . CYS B 1 20 ? -5.535 -21.203 28.766 1 51.19 20 CYS B O 1
ATOM 1386 N N . LEU B 1 21 ? -6.719 -20.578 30.578 1 50.56 21 LEU B N 1
ATOM 1387 C CA . LEU B 1 21 ? -7.453 -19.594 29.781 1 50.56 21 LEU B CA 1
ATOM 1388 C C . LEU B 1 21 ? -6.586 -18.375 29.484 1 50.56 21 LEU B C 1
ATOM 1390 O O . LEU B 1 21 ? -6.707 -17.766 28.422 1 50.56 21 LEU B O 1
ATOM 1394 N N . ALA B 1 22 ? -5.758 -17.938 30.5 1 48.69 22 ALA B N 1
ATOM 1395 C CA . ALA B 1 22 ? -4.836 -16.844 30.219 1 48.69 22 ALA B CA 1
ATOM 1396 C C . ALA B 1 22 ? -3.865 -17.219 29.109 1 48.69 22 ALA B C 1
ATOM 1398 O O . ALA B 1 22 ? -3.439 -16.344 28.328 1 48.69 22 ALA B O 1
ATOM 1399 N N . LEU B 1 23 ? -3.389 -18.469 28.984 1 46.78 23 LEU B N 1
ATOM 1400 C CA . LEU B 1 23 ? -2.477 -18.875 27.922 1 46.78 23 LEU B CA 1
ATOM 1401 C C . LEU B 1 23 ? -3.166 -18.812 26.562 1 46.78 23 LEU B C 1
ATOM 1403 O O . LEU B 1 23 ? -2.5 -18.719 25.531 1 46.78 23 LEU B O 1
ATOM 1407 N N . MET B 1 24 ? -4.465 -18.953 26.594 1 44.06 24 MET B N 1
ATOM 1408 C CA . MET B 1 24 ? -5.078 -18.969 25.266 1 44.06 24 MET B CA 1
ATOM 1409 C C . MET B 1 24 ? -5.184 -17.562 24.688 1 44.06 24 MET B C 1
ATOM 1411 O O . MET B 1 24 ? -5.684 -17.375 23.578 1 44.06 24 MET B O 1
ATOM 1415 N N . CYS B 1 25 ? -5.242 -16.562 25.594 1 44.31 25 CYS B N 1
ATOM 1416 C CA . CYS B 1 25 ? -5.414 -15.234 25 1 44.31 25 CYS B CA 1
ATOM 1417 C C . CYS B 1 25 ? -4.223 -14.859 24.141 1 44.31 25 CYS B C 1
ATOM 1419 O O . CYS B 1 25 ? -4.066 -13.695 23.75 1 44.31 25 CYS B O 1
ATOM 1421 N N . THR B 1 26 ? -3.113 -15.609 24.266 1 42.28 26 THR B N 1
ATOM 1422 C CA . THR B 1 26 ? -1.918 -15.109 23.594 1 42.28 26 THR B CA 1
ATOM 1423 C C . THR B 1 26 ? -2.193 -14.859 22.109 1 42.28 26 THR B C 1
ATOM 1425 O O . THR B 1 26 ? -1.671 -13.906 21.531 1 42.28 26 THR B O 1
ATOM 1428 N N . GLY B 1 27 ? -2.523 -15.906 21.359 1 40.81 27 GLY B N 1
ATOM 1429 C CA . GLY B 1 27 ? -2.076 -15.781 19.984 1 40.81 27 GLY B CA 1
ATOM 1430 C C . GLY B 1 27 ? -2.875 -14.766 19.188 1 40.81 27 GLY B C 1
ATOM 1431 O O . GLY B 1 27 ? -3.83 -15.133 18.5 1 40.81 27 GLY B O 1
ATOM 1432 N N . ALA B 1 28 ? -3.42 -13.672 19.672 1 43.44 28 ALA B N 1
ATOM 1433 C CA . ALA B 1 28 ? -3.916 -12.734 18.672 1 43.44 28 ALA B CA 1
ATOM 1434 C C . ALA B 1 28 ? -3.076 -12.789 17.391 1 43.44 28 ALA B C 1
ATOM 1436 O O . ALA B 1 28 ? -1.863 -12.57 17.438 1 43.44 28 ALA B O 1
ATOM 1437 N N . SER B 1 29 ? -3.314 -13.656 16.562 1 42.09 29 SER B N 1
ATOM 1438 C CA . SER B 1 29 ? -2.705 -13.695 15.234 1 42.09 29 SER B CA 1
ATOM 1439 C C . SER B 1 29 ? -2.574 -12.289 14.648 1 42.09 29 SER B C 1
ATOM 1441 O O . SER B 1 29 ? -3.564 -11.57 14.523 1 42.09 29 SER B O 1
ATOM 1443 N N . LEU B 1 30 ? -1.651 -11.344 14.977 1 45.81 30 LEU B N 1
ATOM 1444 C CA . LEU B 1 30 ? -1.277 -10.148 14.219 1 45.81 30 LEU B CA 1
ATOM 1445 C C . LEU B 1 30 ? -1.78 -10.234 12.781 1 45.81 30 LEU B C 1
ATOM 1447 O O . LEU B 1 30 ? -1.568 -11.242 12.102 1 45.81 30 LEU B O 1
ATOM 1451 N N . THR B 1 31 ? -2.98 -9.789 12.398 1 54.94 31 THR B N 1
ATOM 1452 C CA . THR B 1 31 ? -3.264 -9.453 11.008 1 54.94 31 THR B CA 1
ATOM 1453 C C . THR B 1 31 ? -1.973 -9.375 10.195 1 54.94 31 THR B C 1
ATOM 1455 O O . THR B 1 31 ? -1.015 -8.719 10.609 1 54.94 31 THR B O 1
ATOM 1458 N N . GLY B 1 32 ? -1.536 -10.453 9.477 1 70.31 32 GLY B N 1
ATOM 1459 C CA . GLY B 1 32 ? -0.259 -10.992 9.039 1 70.31 32 GLY B CA 1
ATOM 1460 C C . GLY B 1 32 ? 0.502 -10.055 8.125 1 70.31 32 GLY B C 1
ATOM 1461 O O . GLY B 1 32 ? -0.085 -9.438 7.234 1 70.31 32 GLY B O 1
ATOM 1462 N N . ARG B 1 33 ? 1.63 -9.672 8.453 1 86.25 33 ARG B N 1
ATOM 1463 C CA . ARG B 1 33 ? 2.686 -8.961 7.738 1 86.25 33 ARG B CA 1
ATOM 1464 C C . ARG B 1 33 ? 2.908 -9.57 6.355 1 86.25 33 ARG B C 1
ATOM 1466 O O . ARG B 1 33 ? 2.496 -10.703 6.094 1 86.25 33 ARG B O 1
ATOM 1473 N N . CYS B 1 34 ? 3.191 -8.867 5.453 1 94.69 34 CYS B N 1
ATOM 1474 C CA . CYS B 1 34 ? 3.582 -9.289 4.109 1 94.69 34 CYS B CA 1
ATOM 1475 C C . CYS B 1 34 ? 4.449 -10.539 4.164 1 94.69 34 CYS B C 1
ATOM 1477 O O . CYS B 1 34 ? 5.527 -10.523 4.758 1 94.69 34 CYS B O 1
ATOM 1479 N N . LYS B 1 35 ? 3.928 -11.648 3.564 1 96.81 35 LYS B N 1
ATOM 1480 C CA . LYS B 1 35 ? 4.617 -12.93 3.607 1 96.81 35 LYS B CA 1
ATOM 1481 C C . LYS B 1 35 ? 4.258 -13.789 2.396 1 96.81 35 LYS B C 1
ATOM 1483 O O . LYS B 1 35 ? 3.354 -13.445 1.632 1 96.81 35 LYS B O 1
ATOM 1488 N N . VAL B 1 36 ? 5.039 -14.906 2.223 1 96.81 36 VAL B N 1
ATOM 1489 C CA . VAL B 1 36 ? 4.781 -15.828 1.124 1 96.81 36 VAL B CA 1
ATOM 1490 C C . VAL B 1 36 ? 3.441 -16.531 1.342 1 96.81 36 VAL B C 1
ATOM 1492 O O . VAL B 1 36 ? 3.088 -16.859 2.473 1 96.81 36 VAL B O 1
ATOM 1495 N N . LYS B 1 37 ? 2.742 -16.641 0.289 1 95.44 37 LYS B N 1
ATOM 1496 C CA . LYS B 1 37 ? 1.457 -17.328 0.269 1 95.44 37 LYS B CA 1
ATOM 1497 C C . LYS B 1 37 ? 1.339 -18.234 -0.954 1 95.44 37 LYS B C 1
ATOM 1499 O O . LYS B 1 37 ? 1.709 -17.844 -2.062 1 95.44 37 LYS B O 1
ATOM 1504 N N . ARG B 1 38 ? 0.845 -19.453 -0.784 1 95 38 ARG B N 1
ATOM 1505 C CA . ARG B 1 38 ? 0.64 -20.344 -1.919 1 95 38 ARG B CA 1
ATOM 1506 C C . ARG B 1 38 ? -0.765 -20.188 -2.49 1 95 38 ARG B C 1
ATOM 1508 O O . ARG B 1 38 ? -1.741 -20.109 -1.741 1 95 38 ARG B O 1
ATOM 1515 N N . HIS B 1 39 ? -0.798 -20.156 -3.758 1 93.94 39 HIS B N 1
ATOM 1516 C CA . HIS B 1 39 ? -2.059 -20.047 -4.484 1 93.94 39 HIS B CA 1
ATOM 1517 C C . HIS B 1 39 ? -2.217 -21.203 -5.477 1 93.94 39 HIS B C 1
ATOM 1519 O O . HIS B 1 39 ? -1.242 -21.625 -6.105 1 93.94 39 HIS B O 1
ATOM 1525 N N . THR B 1 40 ? -3.443 -21.625 -5.637 1 94.69 40 THR B N 1
ATOM 1526 C CA . THR B 1 40 ? -3.717 -22.672 -6.617 1 94.69 40 THR B CA 1
ATOM 1527 C C . THR B 1 40 ? -4.059 -22.062 -7.973 1 94.69 40 THR B C 1
ATOM 1529 O O . THR B 1 40 ? -4.941 -21.203 -8.07 1 94.69 40 THR B O 1
ATOM 1532 N N . HIS B 1 41 ? -3.377 -22.578 -8.93 1 93.56 41 HIS B N 1
ATOM 1533 C CA . HIS B 1 41 ? -3.588 -22.125 -10.305 1 93.56 41 HIS B CA 1
ATOM 1534 C C . HIS B 1 41 ? -4.023 -23.281 -11.203 1 93.56 41 HIS B C 1
ATOM 1536 O O . HIS B 1 41 ? -3.5 -24.391 -11.086 1 93.56 41 HIS B O 1
ATOM 1542 N N . LYS B 1 42 ? -5.02 -22.953 -12.031 1 94.44 42 LYS B N 1
ATOM 1543 C CA . LYS B 1 42 ? -5.383 -23.922 -13.055 1 94.44 42 LYS B CA 1
ATOM 1544 C C . LYS B 1 42 ? -4.461 -23.828 -14.266 1 94.44 42 LYS B C 1
ATOM 1546 O O . LYS B 1 42 ? -4.617 -22.938 -15.102 1 94.44 42 LYS B O 1
ATOM 1551 N N . ALA B 1 43 ? -3.59 -24.781 -14.344 1 96.25 43 ALA B N 1
ATOM 1552 C CA . ALA B 1 43 ? -2.641 -24.797 -15.453 1 96.25 43 ALA B CA 1
ATOM 1553 C C . ALA B 1 43 ? -3.119 -25.703 -16.578 1 96.25 43 ALA B C 1
ATOM 1555 O O . ALA B 1 43 ? -3.627 -26.797 -16.328 1 96.25 43 ALA B O 1
ATOM 1556 N N . MET B 1 44 ? -3.047 -25.188 -17.812 1 96.88 44 MET B N 1
ATOM 1557 C CA . MET B 1 44 ? -3.396 -25.953 -19 1 96.88 44 MET B CA 1
ATOM 1558 C C . MET B 1 44 ? -2.471 -25.609 -20.156 1 96.88 44 MET B C 1
ATOM 1560 O O . MET B 1 44 ? -2.211 -24.438 -20.422 1 96.88 44 MET B O 1
ATOM 1564 N N . GLN B 1 45 ? -1.937 -26.719 -20.75 1 96.88 45 GLN B N 1
ATOM 1565 C CA . GLN B 1 45 ? -1.102 -26.578 -21.938 1 96.88 45 GLN B CA 1
ATOM 1566 C C . GLN B 1 45 ? -1.629 -27.422 -23.094 1 96.88 45 GLN B C 1
ATOM 1568 O O . GLN B 1 45 ? -2.092 -28.531 -22.891 1 96.88 45 GLN B O 1
ATOM 1573 N N . THR B 1 46 ? -1.574 -26.844 -24.328 1 97.56 46 THR B N 1
ATOM 1574 C CA . THR B 1 46 ? -2.088 -27.516 -25.516 1 97.56 46 THR B CA 1
ATOM 1575 C C . THR B 1 46 ? -0.984 -27.703 -26.547 1 97.56 46 THR B C 1
ATOM 1577 O O . THR B 1 46 ? -0.207 -26.781 -26.812 1 97.56 46 THR B O 1
ATOM 1580 N N . ASP B 1 47 ? -0.948 -28.859 -27.234 1 96.94 47 ASP B N 1
ATOM 1581 C CA . ASP B 1 47 ? 0.061 -29.094 -28.266 1 96.94 47 ASP B CA 1
ATOM 1582 C C . ASP B 1 47 ? -0.449 -28.688 -29.641 1 96.94 47 ASP B C 1
ATOM 1584 O O . ASP B 1 47 ? -1.528 -28.094 -29.766 1 96.94 47 ASP B O 1
ATOM 1588 N N . LEU B 1 48 ? 0.377 -28.922 -30.641 1 96.44 48 LEU B N 1
ATOM 1589 C CA . LEU B 1 48 ? 0.072 -28.453 -31.984 1 96.44 48 LEU B CA 1
ATOM 1590 C C . LEU B 1 48 ? -1.135 -29.188 -32.562 1 96.44 48 LEU B C 1
ATOM 1592 O O . LEU B 1 48 ? -1.812 -28.688 -33.438 1 96.44 48 LEU B O 1
ATOM 1596 N N . ASN B 1 49 ? -1.512 -30.406 -32.094 1 97.12 49 ASN B N 1
ATOM 1597 C CA . ASN B 1 49 ? -2.621 -31.219 -32.594 1 97.12 49 ASN B CA 1
ATOM 1598 C C . ASN B 1 49 ? -3.889 -30.969 -31.781 1 97.12 49 ASN B C 1
ATOM 1600 O O . ASN B 1 49 ? -4.887 -31.672 -31.953 1 97.12 49 ASN B O 1
ATOM 1604 N N . GLY B 1 50 ? -3.791 -30.047 -30.703 1 97.69 50 GLY B N 1
ATOM 1605 C CA . GLY B 1 50 ? -4.965 -29.703 -29.922 1 97.69 50 GLY B CA 1
ATOM 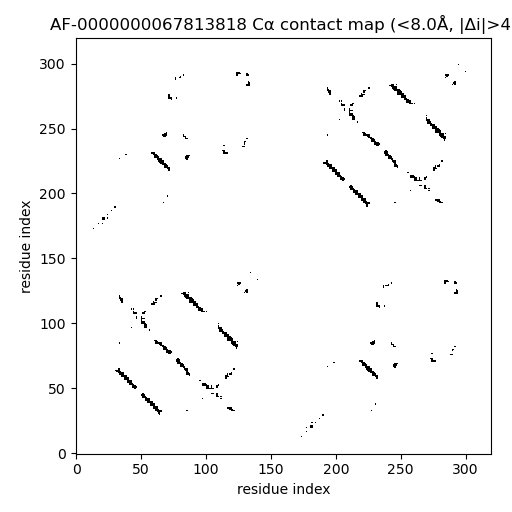1606 C C . GLY B 1 50 ? -5.137 -30.562 -28.688 1 97.69 50 GLY B C 1
ATOM 1607 O O . GLY B 1 50 ? -6.172 -30.5 -28.016 1 97.69 50 GLY B O 1
ATOM 1608 N N . ARG B 1 51 ? -4.211 -31.484 -28.5 1 98.25 51 ARG B N 1
ATOM 1609 C CA . ARG B 1 51 ? -4.25 -32.312 -27.312 1 98.25 51 ARG B CA 1
ATOM 1610 C C . ARG B 1 51 ? -3.727 -31.562 -26.094 1 98.25 51 ARG B C 1
ATOM 1612 O O . ARG B 1 51 ? -2.82 -30.734 -26.219 1 98.25 51 ARG B O 1
ATOM 1619 N N . ARG B 1 52 ? -4.27 -31.891 -24.812 1 98.44 52 ARG B N 1
ATOM 1620 C CA . ARG B 1 52 ? -4.02 -31.016 -23.672 1 98.44 52 ARG B CA 1
ATOM 1621 C C . ARG B 1 52 ? -3.463 -31.812 -22.5 1 98.44 52 ARG B C 1
ATOM 1623 O O . ARG B 1 52 ? -3.719 -33 -22.359 1 98.44 52 ARG B O 1
ATOM 1630 N N . CYS B 1 53 ? -2.648 -31.078 -21.734 1 98.56 53 CYS B N 1
ATOM 1631 C CA . CYS B 1 53 ? -2.324 -31.469 -20.359 1 98.56 53 CYS B CA 1
ATOM 1632 C C . CYS B 1 53 ? -2.814 -30.422 -19.359 1 98.56 53 CYS B C 1
ATOM 1634 O O . CYS B 1 53 ? -2.793 -29.219 -19.656 1 98.56 53 CYS B O 1
ATOM 1636 N N . TRP B 1 54 ? -3.318 -30.891 -18.156 1 98.44 54 TRP B N 1
ATOM 1637 C CA . TRP B 1 54 ? -3.846 -29.938 -17.188 1 98.44 54 TRP B CA 1
ATOM 1638 C C . TRP B 1 54 ? -3.684 -30.453 -15.766 1 98.44 54 TRP B C 1
ATOM 1640 O O . TRP B 1 54 ? -3.438 -31.641 -15.547 1 98.44 54 TRP B O 1
ATOM 1650 N N . ASP B 1 55 ? -3.688 -29.422 -14.836 1 98.12 55 ASP B N 1
ATOM 1651 C CA . ASP B 1 55 ? -3.596 -29.734 -13.414 1 98.12 55 ASP B CA 1
ATOM 1652 C C . ASP B 1 55 ? -3.844 -28.5 -12.555 1 98.12 55 ASP B C 1
ATOM 1654 O O . ASP B 1 55 ? -3.916 -27.375 -13.078 1 98.12 55 ASP B O 1
ATOM 1658 N N . ASP B 1 56 ? -4.145 -28.688 -11.273 1 96.69 56 ASP B N 1
ATOM 1659 C CA . ASP B 1 56 ? -4.039 -27.641 -10.273 1 96.69 56 ASP B CA 1
ATOM 1660 C C . ASP B 1 56 ? -2.623 -27.547 -9.711 1 96.69 56 ASP B C 1
ATOM 1662 O O . ASP B 1 56 ? -2.096 -28.531 -9.18 1 96.69 56 ASP B O 1
ATOM 1666 N N . VAL B 1 57 ? -2.082 -26.391 -9.945 1 96.38 57 VAL B N 1
ATOM 1667 C CA . VAL B 1 57 ? -0.699 -26.203 -9.523 1 96.38 57 VAL B CA 1
ATOM 1668 C C . VAL B 1 57 ? -0.641 -25.141 -8.414 1 96.38 57 VAL B C 1
ATOM 1670 O O . VAL B 1 57 ? -1.248 -24.078 -8.531 1 96.38 57 VAL B O 1
ATOM 1673 N N . LYS B 1 58 ? 0.043 -25.422 -7.297 1 96.62 58 LYS B N 1
ATOM 1674 C CA . LYS B 1 58 ? 0.257 -24.438 -6.238 1 96.62 58 LYS B CA 1
ATOM 1675 C C . LYS B 1 58 ? 1.524 -23.625 -6.492 1 96.62 58 LYS B C 1
ATOM 1677 O O . LYS B 1 58 ? 2.619 -24.188 -6.582 1 96.62 58 LYS B O 1
ATOM 1682 N N . ILE B 1 59 ? 1.312 -22.359 -6.602 1 96.44 59 ILE B N 1
ATOM 1683 C CA . ILE B 1 59 ? 2.434 -21.469 -6.875 1 96.44 59 ILE B CA 1
ATOM 1684 C C . ILE B 1 59 ? 2.541 -20.422 -5.773 1 96.44 59 ILE B C 1
ATOM 1686 O O . ILE B 1 59 ? 1.53 -19.875 -5.332 1 96.44 59 ILE B O 1
ATOM 1690 N N . THR B 1 60 ? 3.836 -20.141 -5.387 1 97.19 60 THR B N 1
ATOM 1691 C CA . THR B 1 60 ? 4.07 -19.219 -4.281 1 97.19 60 THR B CA 1
ATOM 1692 C C . THR B 1 60 ? 4 -17.766 -4.762 1 97.19 60 THR B C 1
ATOM 1694 O O . THR B 1 60 ? 4.621 -17.422 -5.77 1 97.19 60 THR B O 1
ATOM 1697 N N . GLY B 1 61 ? 3.223 -16.969 -4.098 1 97.25 61 GLY B N 1
ATOM 1698 C CA . GLY B 1 61 ? 3.162 -15.531 -4.25 1 97.25 61 GLY B CA 1
ATOM 1699 C C . GLY B 1 61 ? 3.381 -14.781 -2.947 1 97.25 61 GLY B C 1
ATOM 1700 O O . GLY B 1 61 ? 3.963 -15.328 -2.004 1 97.25 61 GLY B O 1
ATOM 1701 N N . CYS B 1 62 ? 2.994 -13.477 -2.957 1 97 62 CYS B N 1
ATOM 1702 C CA . CYS B 1 62 ? 3.164 -12.664 -1.76 1 97 62 CYS B CA 1
ATOM 1703 C C . CYS B 1 62 ? 1.869 -11.945 -1.403 1 97 62 CYS B C 1
ATOM 1705 O O . CYS B 1 62 ? 1.151 -11.477 -2.289 1 97 62 CYS B O 1
ATOM 1707 N N . GLY B 1 63 ? 1.613 -11.875 -0.077 1 96.56 63 GLY B N 1
ATOM 1708 C CA . GLY B 1 63 ? 0.454 -11.133 0.394 1 96.56 63 GLY B CA 1
ATOM 1709 C C . GLY B 1 63 ? 0.513 -10.812 1.876 1 96.56 63 GLY B C 1
ATOM 1710 O O . GLY B 1 63 ? 1.129 -11.547 2.65 1 96.56 63 GLY B O 1
ATOM 1711 N N . GLY B 1 64 ? -0.185 -9.734 2.213 1 95.56 64 GLY B N 1
ATOM 1712 C CA . GLY B 1 64 ? -0.261 -9.297 3.596 1 95.56 64 GLY B CA 1
ATOM 1713 C C . GLY B 1 64 ? -0.401 -7.793 3.736 1 95.56 64 GLY B C 1
ATOM 1714 O O . GLY B 1 64 ? -0.634 -7.09 2.75 1 95.56 64 GLY B O 1
ATOM 1715 N N . TYR B 1 65 ? -0.248 -7.363 4.887 1 94 65 TYR B N 1
ATOM 1716 C CA . TYR B 1 65 ? -0.506 -5.965 5.207 1 94 65 TYR B CA 1
ATOM 1717 C C . TYR B 1 65 ? 0.792 -5.168 5.25 1 94 65 TYR B C 1
ATOM 1719 O O . TYR B 1 65 ? 1.806 -5.648 5.766 1 94 65 TYR B O 1
ATOM 1727 N N . CYS B 1 66 ? 0.724 -4.039 4.715 1 94.56 66 CYS B N 1
ATOM 1728 C CA . CYS B 1 66 ? 1.826 -3.088 4.793 1 94.56 66 CYS B CA 1
ATOM 1729 C C . CYS B 1 66 ? 1.357 -1.756 5.367 1 94.56 66 CYS B C 1
ATOM 1731 O O . CYS B 1 66 ? 0.26 -1.292 5.051 1 94.56 66 CYS B O 1
ATOM 1733 N N . LEU B 1 67 ? 2.199 -1.187 6.203 1 93.75 67 LEU B N 1
ATOM 1734 C CA . LEU B 1 67 ? 1.897 0.123 6.773 1 93.75 67 LEU B CA 1
ATOM 1735 C C . LEU B 1 67 ? 2.094 1.224 5.734 1 93.75 67 LEU B C 1
ATOM 1737 O O . LEU B 1 67 ? 3.172 1.344 5.148 1 93.75 67 LEU B O 1
ATOM 1741 N N . SER B 1 68 ? 1.067 2.002 5.465 1 95.38 68 SER B N 1
ATOM 1742 C CA . SER B 1 68 ? 1.125 3.15 4.562 1 95.38 68 SER B CA 1
ATOM 1743 C C . SER B 1 68 ? 0.413 4.359 5.164 1 95.38 68 SER B C 1
ATOM 1745 O O . SER B 1 68 ? -0.416 4.215 6.062 1 95.38 68 SER B O 1
ATOM 1747 N N . TYR B 1 69 ? 0.839 5.562 4.648 1 95.56 69 TYR B N 1
ATOM 1748 C CA . TYR B 1 69 ? 0.229 6.75 5.23 1 95.56 69 TYR B CA 1
ATOM 1749 C C . TYR B 1 69 ? 0.42 7.965 4.328 1 95.56 69 TYR B C 1
ATOM 1751 O O . TYR B 1 69 ? 1.246 7.938 3.412 1 95.56 69 TYR B O 1
ATOM 1759 N N . GLU B 1 70 ? -0.382 8.961 4.59 1 95.31 70 GLU B N 1
ATOM 1760 C CA . GLU B 1 70 ? -0.282 10.297 4.02 1 95.31 70 GLU B CA 1
ATOM 1761 C C . GLU B 1 70 ? -0.338 11.367 5.109 1 95.31 70 GLU B C 1
ATOM 1763 O O . GLU B 1 70 ? -1.258 11.375 5.93 1 95.31 70 GLU B O 1
ATOM 1768 N N . ILE B 1 71 ? 0.639 12.25 5.066 1 94.88 71 ILE B N 1
ATOM 1769 C CA . ILE B 1 71 ? 0.678 13.375 5.996 1 94.88 71 ILE B CA 1
ATOM 1770 C C . ILE B 1 71 ? 0.419 14.68 5.242 1 94.88 71 ILE B C 1
ATOM 1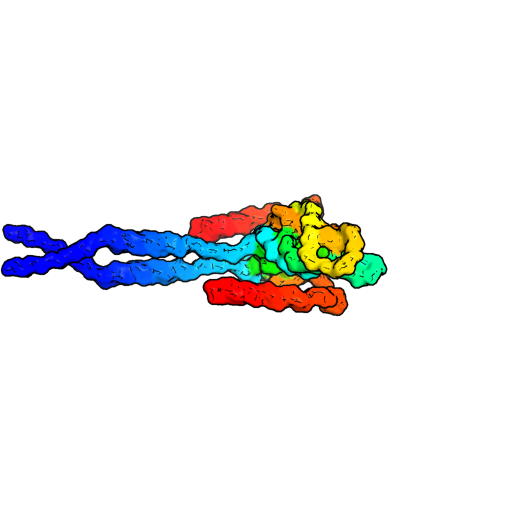772 O O . ILE B 1 71 ? 0.948 14.883 4.148 1 94.88 71 ILE B O 1
ATOM 1776 N N . SER B 1 72 ? -0.372 15.539 5.84 1 92.12 72 SER B N 1
ATOM 1777 C CA . SER B 1 72 ? -0.674 16.828 5.215 1 92.12 72 SER B CA 1
ATOM 1778 C C . SER B 1 72 ? 0.576 17.688 5.098 1 92.12 72 SER B C 1
ATOM 1780 O O . SER B 1 72 ? 1.453 17.641 5.965 1 92.12 72 SER B O 1
ATOM 1782 N N . ASP B 1 73 ? 0.639 18.438 4.059 1 88.56 73 ASP B N 1
ATOM 1783 C CA . ASP B 1 73 ? 1.73 19.359 3.75 1 88.56 73 ASP B CA 1
ATOM 1784 C C . ASP B 1 73 ? 1.193 20.719 3.32 1 88.56 73 ASP B C 1
ATOM 1786 O O . ASP B 1 73 ? 0.065 20.828 2.836 1 88.56 73 ASP B O 1
ATOM 1790 N N . TRP B 1 74 ? 2.035 21.672 3.551 1 84.75 74 TRP B N 1
ATOM 1791 C CA . TRP B 1 74 ? 1.593 23.016 3.195 1 84.75 74 TRP B CA 1
ATOM 1792 C C . TRP B 1 74 ? 1.779 23.281 1.705 1 84.75 74 TRP B C 1
ATOM 1794 O O . TRP B 1 74 ? 1.115 24.141 1.131 1 84.75 74 TRP B O 1
ATOM 1804 N N . GLN B 1 75 ? 2.684 22.594 1.104 1 83.5 75 GLN B N 1
ATOM 1805 C CA . GLN B 1 75 ? 2.975 22.781 -0.313 1 83.5 75 GLN B CA 1
ATOM 1806 C C . GLN B 1 75 ? 2.164 21.812 -1.176 1 83.5 75 GLN B C 1
ATOM 1808 O O . GLN B 1 75 ? 1.933 20.672 -0.787 1 83.5 75 GLN B O 1
ATOM 1813 N N . PHE B 1 76 ? 1.808 22.297 -2.48 1 84.56 76 PHE B N 1
ATOM 1814 C CA . PHE B 1 76 ? 1.165 21.406 -3.432 1 84.56 76 PHE B CA 1
ATOM 1815 C C . PHE B 1 76 ? 2.025 20.172 -3.678 1 84.56 76 PHE B C 1
ATOM 1817 O O . PHE B 1 76 ? 3.244 20.281 -3.826 1 84.56 76 PHE B O 1
ATOM 1824 N N . PRO B 1 77 ? 1.297 18.969 -3.715 1 88 77 PRO B N 1
ATOM 1825 C CA . PRO B 1 77 ? -0.126 18.625 -3.73 1 88 77 PRO B CA 1
ATOM 1826 C C . PRO B 1 77 ? -0.711 18.453 -2.33 1 88 77 PRO B C 1
ATOM 1828 O O . PRO B 1 77 ? -1.671 17.703 -2.139 1 88 77 PRO B O 1
ATOM 1831 N N . TYR B 1 78 ? -0.15 19.078 -1.337 1 89.31 78 TYR B N 1
ATOM 1832 C CA . TYR B 1 78 ? -0.616 19.281 0.028 1 89.31 78 TYR B CA 1
ATOM 1833 C C . TYR B 1 78 ? -0.542 18 0.838 1 89.31 78 TYR B C 1
ATOM 1835 O O . TYR B 1 78 ? -1.302 17.812 1.792 1 89.31 78 TYR B O 1
ATOM 1843 N N . LYS B 1 79 ? 0.223 17.094 0.325 1 91.12 79 LYS B N 1
ATOM 1844 C CA . LYS B 1 79 ? 0.459 15.891 1.108 1 91.12 79 LYS B CA 1
ATOM 1845 C C . LYS B 1 79 ? 1.791 15.242 0.736 1 91.12 79 LYS B C 1
ATOM 1847 O O . LYS B 1 79 ? 2.309 15.469 -0.36 1 91.12 79 LYS B O 1
ATOM 1852 N N . GLN B 1 80 ? 2.344 14.523 1.704 1 91.12 80 GLN B N 1
ATOM 1853 C CA . GLN B 1 80 ? 3.436 13.57 1.522 1 91.12 80 GLN B CA 1
ATOM 1854 C C . GLN B 1 80 ? 2.969 12.141 1.787 1 91.12 80 GLN B C 1
ATOM 1856 O O . GLN B 1 80 ? 2.232 11.891 2.742 1 91.12 80 GLN B O 1
ATOM 1861 N N . SER B 1 81 ? 3.41 11.297 0.894 1 92.44 81 SER B N 1
ATOM 1862 C CA . SER B 1 81 ? 2.877 9.938 0.969 1 92.44 81 SER B CA 1
ATOM 1863 C C . SER B 1 81 ? 3.992 8.914 1.161 1 92.44 81 SER B C 1
ATOM 1865 O O . SER B 1 81 ? 5.121 9.133 0.719 1 92.44 81 SER B O 1
ATOM 1867 N N . HIS B 1 82 ? 3.777 7.898 1.872 1 92.38 82 HIS B N 1
ATOM 1868 C CA . HIS B 1 82 ? 4.539 6.664 2.043 1 92.38 82 HIS B CA 1
ATOM 1869 C C . HIS B 1 82 ? 3.67 5.441 1.773 1 92.38 82 HIS B C 1
ATOM 1871 O O . HIS B 1 82 ? 2.82 5.086 2.594 1 92.38 82 HIS B O 1
ATOM 1877 N N . HIS B 1 83 ? 3.986 4.836 0.601 1 95.19 83 HIS B N 1
ATOM 1878 C CA . HIS B 1 83 ? 3.01 3.877 0.099 1 95.19 83 HIS B CA 1
ATOM 1879 C C . HIS B 1 83 ? 3.672 2.551 -0.256 1 95.19 83 HIS B C 1
ATOM 1881 O O . HIS B 1 83 ? 3.572 2.086 -1.395 1 95.19 83 HIS B O 1
ATOM 1887 N N . PRO B 1 84 ? 4.246 1.846 0.737 1 94.44 84 PRO B N 1
ATOM 1888 C CA . PRO B 1 84 ? 4.711 0.49 0.435 1 94.44 84 PRO B CA 1
ATOM 1889 C C . PRO B 1 84 ? 3.564 -0.497 0.232 1 94.44 84 PRO B C 1
ATOM 1891 O O . PRO B 1 84 ? 2.512 -0.363 0.859 1 94.44 84 PRO B O 1
ATOM 1894 N N . VAL B 1 85 ? 3.77 -1.435 -0.572 1 95.81 85 VAL B N 1
ATOM 1895 C CA . VAL B 1 85 ? 2.834 -2.52 -0.847 1 95.81 85 VAL B CA 1
ATOM 1896 C C . VAL B 1 85 ? 3.566 -3.859 -0.797 1 95.81 85 VAL B C 1
ATOM 1898 O O . VAL B 1 85 ? 4.797 -3.902 -0.852 1 95.81 85 VAL B O 1
ATOM 1901 N N . CYS B 1 86 ? 2.814 -4.863 -0.649 1 96.12 86 CYS B N 1
ATOM 1902 C CA . CYS B 1 86 ? 3.408 -6.195 -0.56 1 96.12 86 CYS B CA 1
ATOM 1903 C C . CYS B 1 86 ? 3.799 -6.711 -1.939 1 96.12 86 CYS B C 1
ATOM 1905 O O . CYS B 1 86 ? 2.934 -6.949 -2.785 1 96.12 86 CYS B O 1
ATOM 1907 N N . VAL B 1 87 ? 5.137 -6.902 -2.135 1 95.75 87 VAL B N 1
ATOM 1908 C CA . VAL B 1 87 ? 5.629 -7.277 -3.455 1 95.75 87 VAL B CA 1
ATOM 1909 C C . VAL B 1 87 ? 6.473 -8.547 -3.35 1 95.75 87 VAL B C 1
ATOM 1911 O O . VAL B 1 87 ? 6.902 -8.922 -2.256 1 95.75 87 VAL B O 1
ATOM 1914 N N . HIS B 1 88 ? 6.645 -9.156 -4.562 1 95.94 88 HIS B N 1
ATOM 1915 C CA . HIS B 1 88 ? 7.637 -10.227 -4.648 1 95.94 88 HIS B CA 1
ATOM 1916 C C . HIS B 1 88 ? 9.039 -9.688 -4.406 1 95.94 88 HIS B C 1
ATOM 1918 O O . HIS B 1 88 ? 9.516 -8.828 -5.152 1 95.94 88 HIS B O 1
ATOM 1924 N N . GLY B 1 89 ? 9.688 -10.141 -3.344 1 94.38 89 GLY B N 1
ATOM 1925 C CA . GLY B 1 89 ? 11.102 -9.82 -3.184 1 94.38 89 GLY B CA 1
ATOM 1926 C C . GLY B 1 89 ? 11.984 -10.484 -4.223 1 94.38 89 GLY B C 1
ATOM 1927 O O . GLY B 1 89 ? 12.305 -9.883 -5.25 1 94.38 89 GLY B O 1
ATOM 1928 N N . ASP B 1 90 ? 12.375 -11.75 -3.924 1 95.44 90 ASP B N 1
ATOM 1929 C CA . ASP B 1 90 ? 13.078 -12.578 -4.898 1 95.44 90 ASP B CA 1
ATOM 1930 C C . ASP B 1 90 ? 12.125 -13.562 -5.574 1 95.44 90 ASP B C 1
ATOM 1932 O O . ASP B 1 90 ? 11.133 -13.984 -4.973 1 95.44 90 ASP B O 1
ATOM 1936 N N . ARG B 1 91 ? 12.523 -13.836 -6.812 1 96.12 91 ARG B N 1
ATOM 1937 C CA . ARG B 1 91 ? 11.734 -14.797 -7.582 1 96.12 91 ARG B CA 1
ATOM 1938 C C . ARG B 1 91 ? 12.617 -15.883 -8.18 1 96.12 91 ARG B C 1
ATOM 1940 O O . ARG B 1 91 ? 13.828 -15.703 -8.305 1 96.12 91 ARG B O 1
ATOM 1947 N N . LYS B 1 92 ? 12.102 -17 -8.539 1 96.81 92 LYS B N 1
ATOM 1948 C CA . LYS B 1 92 ? 12.812 -18.078 -9.219 1 96.81 92 LYS B CA 1
ATOM 1949 C C . LYS B 1 92 ? 11.93 -18.734 -10.281 1 96.81 92 LYS B C 1
ATOM 1951 O O . LYS B 1 92 ? 10.703 -18.766 -10.148 1 96.81 92 LYS B O 1
ATOM 1956 N N . HIS B 1 93 ? 12.562 -19.25 -11.273 1 95.88 93 HIS B N 1
ATOM 1957 C CA . HIS B 1 93 ? 11.883 -20.094 -12.25 1 95.88 93 HIS B CA 1
ATOM 1958 C C . HIS B 1 93 ? 11.695 -21.516 -11.719 1 95.88 93 HIS B C 1
ATOM 1960 O O . HIS B 1 93 ? 12.594 -22.062 -11.07 1 95.88 93 HIS B O 1
ATOM 1966 N N . ALA B 1 94 ? 10.5 -22.031 -12.016 1 96.38 94 ALA B N 1
ATOM 1967 C CA . ALA B 1 94 ? 10.195 -23.406 -11.602 1 96.38 94 ALA B CA 1
ATOM 1968 C C . ALA B 1 94 ? 9.344 -24.109 -12.648 1 96.38 94 ALA B C 1
ATOM 1970 O O . ALA B 1 94 ? 8.859 -23.484 -13.602 1 96.38 94 ALA B O 1
ATOM 1971 N N . SER B 1 95 ? 9.266 -25.5 -12.492 1 96.44 95 SER B N 1
ATOM 1972 C CA . SER B 1 95 ? 8.43 -26.297 -13.383 1 96.44 95 SER B CA 1
ATOM 1973 C C . SER B 1 95 ? 7.789 -27.453 -12.641 1 96.44 95 SER B C 1
ATOM 1975 O O . SER B 1 95 ? 8.266 -27.875 -11.586 1 96.44 95 SER B O 1
ATOM 1977 N N . VAL B 1 96 ? 6.715 -27.859 -13.203 1 97.12 96 VAL B N 1
ATOM 1978 C CA . VAL B 1 96 ? 6.027 -29.016 -12.648 1 97.12 96 VAL B CA 1
ATOM 1979 C C . VAL B 1 96 ? 5.422 -29.859 -13.781 1 97.12 96 VAL B C 1
ATOM 1981 O O . VAL B 1 96 ? 5.062 -29.312 -14.836 1 97.12 96 VAL B O 1
ATOM 1984 N N . LYS B 1 97 ? 5.402 -31.094 -13.625 1 97.81 97 LYS B N 1
ATOM 1985 C CA . LYS B 1 97 ? 4.754 -31.984 -14.594 1 97.81 97 LYS B CA 1
ATOM 1986 C C . LYS B 1 97 ? 3.246 -32.031 -14.352 1 97.81 97 LYS B C 1
ATOM 1988 O O . LYS B 1 97 ? 2.801 -32.406 -13.266 1 97.81 97 LYS B O 1
ATOM 1993 N N . LEU B 1 98 ? 2.455 -31.75 -15.273 1 98.38 98 LEU B N 1
ATOM 1994 C CA . LEU B 1 98 ? 1 -31.812 -15.195 1 98.38 98 LEU B CA 1
ATOM 1995 C C . LEU B 1 98 ? 0.518 -33.25 -15.156 1 98.38 98 LEU B C 1
ATOM 1997 O O . LEU B 1 98 ? 1.025 -34.094 -15.898 1 98.38 98 LEU B O 1
ATOM 2001 N N . ARG B 1 99 ? -0.459 -33.625 -14.375 1 97.81 99 ARG B N 1
ATOM 2002 C CA . ARG B 1 99 ? -0.797 -35 -14.047 1 97.81 99 ARG B CA 1
ATOM 2003 C C . ARG B 1 99 ? -1.78 -35.594 -15.055 1 97.81 99 ARG B C 1
ATOM 2005 O O . ARG B 1 99 ? -1.893 -36.812 -15.188 1 97.81 99 ARG B O 1
ATOM 2012 N N . HIS B 1 100 ? -2.578 -34.688 -15.703 1 98.5 100 HIS B N 1
ATOM 2013 C CA . HIS B 1 100 ? -3.609 -35.156 -16.609 1 98.5 100 HIS B CA 1
ATOM 2014 C C . HIS B 1 100 ? -3.301 -34.781 -18.062 1 98.5 100 HIS B C 1
ATOM 2016 O O . HIS B 1 100 ? -3.24 -33.562 -18.375 1 98.5 100 HIS B O 1
ATOM 2022 N N . CYS B 1 101 ? -3.213 -35.812 -18.844 1 98.56 101 CYS B N 1
ATOM 2023 C CA . CYS B 1 101 ? -2.928 -35.531 -20.25 1 98.56 101 CYS B CA 1
ATOM 2024 C C . CYS B 1 101 ? -3.807 -36.375 -21.156 1 98.56 101 CYS B C 1
ATOM 2026 O O . CYS B 1 101 ? -4.125 -37.531 -20.828 1 98.56 101 CYS B O 1
ATOM 2028 N N . ASP B 1 102 ? -4.137 -35.844 -22.359 1 98.19 102 ASP B N 1
ATOM 2029 C CA . ASP B 1 102 ? -4.781 -36.594 -23.422 1 98.19 102 ASP B CA 1
ATOM 2030 C C . ASP B 1 102 ? -3.855 -37.688 -23.953 1 98.19 102 ASP B C 1
ATOM 2032 O O . ASP B 1 102 ? -2.635 -37.531 -23.984 1 98.19 102 ASP B O 1
ATOM 2036 N N . PRO B 1 103 ? -4.52 -38.719 -24.438 1 97.56 103 PRO B N 1
ATOM 2037 C CA . PRO B 1 103 ? -3.686 -39.75 -25.047 1 97.56 103 PRO B CA 1
ATOM 2038 C C . PRO B 1 103 ? -2.943 -39.281 -26.281 1 97.56 103 PRO B C 1
ATOM 2040 O O . PRO B 1 103 ? -3.531 -38.625 -27.141 1 97.56 103 PRO B O 1
ATOM 2043 N N . GLY B 1 104 ? -1.624 -39.594 -26.297 1 97.19 104 GLY B N 1
ATOM 2044 C CA . GLY B 1 104 ? -0.823 -39.281 -27.469 1 97.19 104 GLY B CA 1
ATOM 2045 C C . GLY B 1 104 ? -0.3 -37.875 -27.5 1 97.19 104 GLY B C 1
ATOM 2046 O O . GLY B 1 104 ? 0.173 -37.375 -28.531 1 97.19 104 GLY B O 1
ATOM 2047 N N . VAL B 1 105 ? -0.501 -37.156 -26.422 1 97.75 105 VAL B N 1
ATOM 2048 C CA . VAL B 1 105 ? -0.046 -35.781 -26.375 1 97.75 105 VAL B CA 1
ATOM 2049 C C . VAL B 1 105 ? 1.445 -35.719 -26.703 1 97.75 105 VAL B C 1
ATOM 2051 O O . VAL B 1 105 ? 2.195 -36.656 -26.391 1 97.75 105 VAL B O 1
ATOM 2054 N N . GLN B 1 106 ? 1.884 -34.625 -27.297 1 97.19 106 GLN B N 1
ATOM 2055 C CA . GLN B 1 106 ? 3.291 -34.438 -27.625 1 97.19 106 GLN B CA 1
ATOM 2056 C C . GLN B 1 106 ? 4.145 -34.344 -26.359 1 97.19 106 GLN B C 1
ATOM 2058 O O . GLN B 1 106 ? 3.77 -33.656 -25.406 1 97.19 106 GLN B O 1
ATOM 2063 N N . PRO B 1 107 ? 5.316 -35.062 -26.453 1 96 107 PRO B N 1
ATOM 2064 C CA . PRO B 1 107 ? 6.211 -34.969 -25.312 1 96 107 PRO B CA 1
ATOM 2065 C C . PRO B 1 107 ? 6.562 -33.5 -24.969 1 96 107 PRO B C 1
ATOM 2067 O O . PRO B 1 107 ? 6.777 -32.688 -25.875 1 96 107 PRO B O 1
ATOM 2070 N N . GLY B 1 108 ? 6.605 -33.156 -23.672 1 97.25 108 GLY B N 1
ATOM 2071 C CA . GLY B 1 108 ? 6.953 -31.812 -23.25 1 97.25 108 GLY B CA 1
ATOM 2072 C C . GLY B 1 108 ? 5.742 -30.953 -22.906 1 97.25 108 GLY B C 1
ATOM 2073 O O . GLY B 1 108 ? 5.863 -29.953 -22.219 1 97.25 108 GLY B O 1
ATOM 2074 N N . THR B 1 109 ? 4.578 -31.312 -23.453 1 97.5 109 THR B N 1
ATOM 2075 C CA . THR B 1 109 ? 3.35 -30.578 -23.203 1 97.5 109 THR B CA 1
ATOM 2076 C C . THR B 1 109 ? 2.961 -30.656 -21.734 1 97.5 109 THR B C 1
ATOM 2078 O O . THR B 1 109 ? 2.248 -29.797 -21.219 1 97.5 109 THR B O 1
ATOM 2081 N N . ASP B 1 110 ? 3.479 -31.656 -21.047 1 97.75 110 ASP B N 1
ATOM 2082 C CA . ASP B 1 110 ? 3.107 -31.906 -19.656 1 97.75 110 ASP B CA 1
ATOM 2083 C C . ASP B 1 110 ? 4.012 -31.125 -18.688 1 97.75 110 ASP B C 1
ATOM 2085 O O . ASP B 1 110 ? 3.814 -31.172 -17.484 1 97.75 110 ASP B O 1
ATOM 2089 N N . ILE B 1 111 ? 5.02 -30.438 -19.188 1 97.81 111 ILE B N 1
ATOM 2090 C CA . ILE B 1 111 ? 5.902 -29.641 -18.328 1 97.81 111 ILE B CA 1
ATOM 2091 C C . ILE B 1 111 ? 5.434 -28.203 -18.312 1 97.81 111 ILE B C 1
ATOM 2093 O O . ILE B 1 111 ? 5.523 -27.484 -19.312 1 97.81 111 ILE B O 1
ATOM 2097 N N . TYR B 1 112 ? 4.98 -27.781 -17.188 1 96.31 112 TYR B N 1
ATOM 2098 C CA . TYR B 1 112 ? 4.48 -26.422 -17 1 96.31 112 TYR B CA 1
ATOM 2099 C C . TYR B 1 112 ? 5.52 -25.547 -16.328 1 96.31 112 TYR B C 1
ATOM 2101 O O . TYR B 1 112 ? 5.969 -25.844 -15.211 1 96.31 112 TYR B O 1
ATOM 2109 N N . HIS B 1 113 ? 5.883 -24.391 -16.953 1 94.62 113 HIS B N 1
ATOM 2110 C CA . HIS B 1 113 ? 6.879 -23.453 -16.422 1 94.62 113 HIS B CA 1
ATOM 2111 C C . HIS B 1 113 ? 6.223 -22.219 -15.82 1 94.62 113 HIS B C 1
ATOM 2113 O O . HIS B 1 113 ? 5.246 -21.703 -16.359 1 94.62 113 HIS B O 1
ATOM 2119 N N . TYR B 1 114 ? 6.762 -21.828 -14.711 1 94.69 114 TYR B N 1
ATOM 2120 C CA . TYR B 1 114 ? 6.223 -20.641 -14.055 1 94.69 114 TYR B CA 1
ATOM 2121 C C . TYR B 1 114 ? 7.289 -19.938 -13.219 1 94.69 114 TYR B C 1
ATOM 2123 O O . TYR B 1 114 ? 8.406 -20.438 -13.086 1 94.69 114 TYR B O 1
ATOM 2131 N N . VAL B 1 115 ? 6.949 -18.734 -12.75 1 95.94 115 VAL B N 1
ATOM 2132 C CA . VAL B 1 115 ? 7.797 -17.969 -11.852 1 95.94 115 VAL B CA 1
ATOM 2133 C C . VAL B 1 115 ? 7.109 -17.812 -10.492 1 95.94 115 VAL B C 1
ATOM 2135 O O . VAL B 1 115 ? 5.902 -17.562 -10.422 1 95.94 115 VAL B O 1
ATOM 2138 N N . GLU B 1 116 ? 7.871 -18.047 -9.438 1 96.44 116 GLU B N 1
ATOM 2139 C CA . GLU B 1 116 ? 7.238 -17.906 -8.125 1 96.44 116 GLU B CA 1
ATOM 2140 C C . GLU B 1 116 ? 8.117 -17.094 -7.172 1 96.44 116 GLU B C 1
ATOM 2142 O O . GLU B 1 116 ? 9.328 -16.984 -7.379 1 96.44 116 GLU B O 1
ATOM 2147 N N . ALA B 1 117 ? 7.512 -16.531 -6.18 1 97.25 117 ALA B N 1
ATOM 2148 C CA . ALA B 1 117 ? 8.219 -15.727 -5.184 1 97.25 117 ALA B CA 1
ATOM 2149 C C . ALA B 1 117 ? 8.969 -16.625 -4.199 1 97.25 117 ALA B C 1
ATOM 2151 O O . ALA B 1 117 ? 8.461 -17.656 -3.775 1 97.25 117 ALA B O 1
ATOM 2152 N N . THR B 1 118 ? 10.18 -16.188 -3.838 1 97.75 118 THR B N 1
ATOM 2153 C CA . THR B 1 118 ? 10.93 -16.875 -2.797 1 97.75 118 THR B CA 1
ATOM 2154 C C . THR B 1 118 ? 10.953 -16.062 -1.511 1 97.75 118 THR B C 1
ATOM 2156 O O . THR B 1 118 ? 11.25 -16.578 -0.437 1 97.75 118 THR B O 1
ATOM 2159 N N . SER B 1 119 ? 10.711 -14.789 -1.625 1 97.25 119 SER B N 1
ATOM 2160 C CA . SER B 1 119 ? 10.594 -13.875 -0.49 1 97.25 119 SER B CA 1
ATOM 2161 C C . SER B 1 119 ? 9.602 -12.75 -0.781 1 97.25 119 SER B C 1
ATOM 2163 O O . SER B 1 119 ? 9.203 -12.555 -1.93 1 97.25 119 SER B O 1
ATOM 2165 N N . CYS B 1 120 ? 9.172 -12.156 0.263 1 97.38 120 CYS B N 1
ATOM 2166 C CA . CYS B 1 120 ? 8.242 -11.039 0.146 1 97.38 120 CYS B CA 1
ATOM 2167 C C . CYS B 1 120 ? 8.68 -9.859 1.009 1 97.38 120 CYS B C 1
ATOM 2169 O O . CYS B 1 120 ? 9.414 -10.047 1.987 1 97.38 120 CYS B O 1
ATOM 2171 N N . ARG B 1 121 ? 8.242 -8.68 0.646 1 96 121 ARG B N 1
ATOM 2172 C CA . ARG B 1 121 ? 8.547 -7.504 1.451 1 96 121 ARG B CA 1
ATOM 2173 C C . ARG B 1 121 ? 7.562 -6.379 1.173 1 96 121 ARG B C 1
ATOM 2175 O O . ARG B 1 121 ? 6.926 -6.348 0.117 1 96 121 ARG B O 1
ATOM 2182 N N . CYS B 1 122 ? 7.414 -5.539 2.146 1 95 122 CYS B N 1
ATOM 2183 C CA . CYS B 1 122 ? 6.758 -4.258 1.914 1 95 122 CYS B CA 1
ATOM 2184 C C . CYS B 1 122 ? 7.723 -3.254 1.293 1 95 122 CYS B C 1
ATOM 2186 O O . CYS B 1 122 ? 8.758 -2.941 1.877 1 95 122 CYS B O 1
ATOM 2188 N N . GLN B 1 123 ? 7.332 -2.834 0.094 1 93.5 123 GLN B N 1
ATOM 2189 C CA . GLN B 1 123 ? 8.211 -1.908 -0.607 1 93.5 123 GLN B CA 1
ATOM 2190 C C . GLN B 1 123 ? 7.422 -0.988 -1.532 1 93.5 123 GLN B C 1
ATOM 2192 O O . GLN B 1 123 ? 6.289 -1.296 -1.9 1 93.5 123 GLN B O 1
ATOM 2197 N N . ALA B 1 124 ? 8.086 0.143 -1.874 1 91.69 124 ALA B N 1
ATOM 2198 C CA . ALA B 1 124 ? 7.453 1.062 -2.818 1 91.69 124 ALA B CA 1
ATOM 2199 C C . ALA B 1 124 ? 7.215 0.385 -4.168 1 91.69 124 ALA B C 1
ATOM 2201 O O . ALA B 1 124 ? 8.062 -0.377 -4.641 1 91.69 124 ALA B O 1
ATOM 2202 N N . CYS B 1 125 ? 6.125 0.691 -4.75 1 91.25 125 CYS B N 1
ATOM 2203 C CA . CYS B 1 125 ? 5.766 0.145 -6.055 1 91.25 125 CYS B CA 1
ATOM 2204 C C . CYS B 1 125 ? 6.75 0.603 -7.125 1 91.25 125 CYS B C 1
ATOM 2206 O O . CYS B 1 125 ? 7.25 1.727 -7.074 1 91.25 125 CYS B O 1
ATOM 2208 N N . SER B 1 126 ? 6.992 -0.294 -8.078 1 87.06 126 SER B N 1
ATOM 2209 C CA . SER B 1 126 ? 7.855 0.025 -9.211 1 87.06 126 SER B CA 1
ATOM 2210 C C . SER B 1 126 ? 7.164 -0.282 -10.531 1 87.06 126 SER B C 1
ATOM 2212 O O . SER B 1 126 ? 6.652 -1.387 -10.734 1 87.06 126 SER B O 1
ATOM 2214 N N . SER B 1 127 ? 7.223 0.7 -11.438 1 84.31 127 SER B N 1
ATOM 2215 C CA . SER B 1 127 ? 6.578 0.53 -12.734 1 84.31 127 SER B CA 1
ATOM 2216 C C . SER B 1 127 ? 7.41 -0.358 -13.656 1 84.31 127 SER B C 1
ATOM 2218 O O . SER B 1 127 ? 6.98 -0.686 -14.766 1 84.31 127 SER B O 1
ATOM 2220 N N . GLU B 1 128 ? 8.586 -0.772 -13.227 1 83.69 128 GLU B N 1
ATOM 2221 C CA . GLU B 1 128 ? 9.43 -1.652 -14.031 1 83.69 128 GLU B CA 1
ATOM 2222 C C . GLU B 1 128 ? 8.719 -2.973 -14.328 1 83.69 128 GLU B C 1
ATOM 2224 O O . GLU B 1 128 ? 8.844 -3.516 -15.422 1 83.69 128 GLU B O 1
ATOM 2229 N N . ASP B 1 129 ? 7.938 -3.436 -13.211 1 82.94 129 ASP B N 1
ATOM 2230 C CA . ASP B 1 129 ? 7.332 -4.742 -13.445 1 82.94 129 ASP B CA 1
ATOM 2231 C C . ASP B 1 129 ? 5.902 -4.789 -12.906 1 82.94 129 ASP B C 1
ATOM 2233 O O . ASP B 1 129 ? 5.344 -5.871 -12.711 1 82.94 129 ASP B O 1
ATOM 2237 N N . THR B 1 130 ? 5.398 -3.689 -12.57 1 84.81 130 THR B N 1
ATOM 2238 C CA . THR B 1 130 ? 4.035 -3.629 -12.062 1 84.81 130 THR B CA 1
ATOM 2239 C C . THR B 1 130 ? 3.375 -2.305 -12.438 1 84.81 130 THR B C 1
ATOM 2241 O O . THR B 1 130 ? 4.055 -1.288 -12.594 1 84.81 130 THR B O 1
ATOM 2244 N N . SER B 1 131 ? 2.043 -2.357 -12.641 1 83.81 131 SER B N 1
ATOM 2245 C CA . SER B 1 131 ? 1.312 -1.099 -12.75 1 83.81 131 SER B CA 1
ATOM 2246 C C . SER B 1 131 ? 1.071 -0.479 -11.375 1 83.81 131 SER B C 1
ATOM 2248 O O . SER B 1 131 ? 0.452 -1.099 -10.508 1 83.81 131 SER B O 1
ATOM 2250 N N . CYS B 1 132 ? 1.548 0.667 -11.125 1 87.62 132 CYS B N 1
ATOM 2251 C CA . CYS B 1 132 ? 1.467 1.275 -9.797 1 87.62 132 CYS B CA 1
ATOM 2252 C C . CYS B 1 132 ? 0.245 2.18 -9.688 1 87.62 132 CYS B C 1
ATOM 2254 O O . CYS B 1 132 ? -0.123 2.602 -8.594 1 87.62 132 CYS B O 1
ATOM 2256 N N . GLU B 1 133 ? -0.386 2.506 -10.805 1 81.69 133 GLU B N 1
ATOM 2257 C CA . GLU B 1 133 ? -1.537 3.402 -10.773 1 81.69 133 GLU B CA 1
ATOM 2258 C C . GLU B 1 133 ? -2.836 2.641 -11.016 1 81.69 133 GLU B C 1
ATOM 2260 O O . GLU B 1 133 ? -2.83 1.566 -11.625 1 81.69 133 GLU B O 1
ATOM 2265 N N . TRP B 1 134 ? -3.889 3.227 -10.336 1 65.75 134 TRP B N 1
ATOM 2266 C CA . TRP B 1 134 ? -5.219 2.711 -10.648 1 65.75 134 TRP B CA 1
ATOM 2267 C C . TRP B 1 134 ? -5.48 2.74 -12.148 1 65.75 134 TRP B C 1
ATOM 2269 O O . TRP B 1 134 ? -5.086 3.684 -12.836 1 65.75 134 TRP B O 1
ATOM 2279 N N . LEU B 1 135 ? -5.707 1.604 -12.719 1 58.47 135 LEU B N 1
ATOM 2280 C CA . LEU B 1 135 ? -6.156 1.595 -14.109 1 58.47 135 LEU B CA 1
ATOM 2281 C C . LEU B 1 135 ? -7.68 1.603 -14.188 1 58.47 135 LEU B C 1
ATOM 2283 O O . LEU B 1 135 ? -8.352 1.029 -13.328 1 58.47 135 LEU B O 1
ATOM 2287 N N . PRO B 1 136 ? -8.406 2.521 -14.969 1 50.06 136 PRO B N 1
ATOM 2288 C CA . PRO B 1 136 ? -9.859 2.479 -15.148 1 50.06 136 PRO B CA 1
ATOM 2289 C C . PRO B 1 136 ? -10.391 1.056 -15.305 1 50.06 136 PRO B C 1
ATOM 2291 O O . PRO B 1 136 ? -9.656 0.157 -15.719 1 50.06 136 PRO B O 1
ATOM 2294 N N . PRO B 1 137 ? -11.586 0.771 -14.578 1 45.25 137 PRO B N 1
ATOM 2295 C CA . PRO B 1 137 ? -12.203 -0.556 -14.648 1 45.25 137 PRO B CA 1
ATOM 2296 C C . PRO B 1 137 ? -12.047 -1.203 -16.031 1 45.25 137 PRO B C 1
ATOM 2298 O O . PRO B 1 137 ? -12.047 -2.432 -16.141 1 45.25 137 PRO B O 1
ATOM 2301 N N . ASP B 1 138 ? -12.438 -0.428 -17.062 1 41.22 138 ASP B N 1
ATOM 2302 C CA . ASP B 1 138 ? -12.453 -1.101 -18.359 1 41.22 138 ASP B CA 1
ATOM 2303 C C . ASP B 1 138 ? -11.125 -1.799 -18.641 1 41.22 138 ASP B C 1
ATOM 2305 O O . ASP B 1 138 ? -10.992 -2.525 -19.625 1 41.22 138 ASP B O 1
ATOM 2309 N N . SER B 1 139 ? -10.227 -1.292 -18.078 1 41.59 139 SER B N 1
ATOM 2310 C CA . SER B 1 139 ? -8.953 -1.853 -18.5 1 41.59 139 SER B CA 1
ATOM 2311 C C . SER B 1 139 ? -8.727 -3.242 -17.906 1 41.59 139 SER B C 1
ATOM 2313 O O . SER B 1 139 ? -8.117 -4.102 -18.547 1 41.59 139 SER B O 1
ATOM 2315 N N . SER B 1 140 ? -8.648 -3.377 -16.547 1 37.66 140 SER B N 1
ATOM 2316 C CA . SER B 1 140 ? -8.258 -4.695 -16.047 1 37.66 140 SER B CA 1
ATOM 2317 C C . SER B 1 140 ? -9.438 -5.664 -16.094 1 37.66 140 SER B C 1
ATOM 2319 O O . SER B 1 140 ? -10.414 -5.492 -15.359 1 37.66 140 SER B O 1
ATOM 2321 N N . LEU B 1 141 ? -9.859 -6.223 -17.062 1 34.78 141 LEU B N 1
ATOM 2322 C CA . LEU B 1 141 ? -10.734 -7.363 -17.312 1 34.78 141 LEU B CA 1
ATOM 2323 C C . LEU B 1 141 ? -10.609 -8.398 -16.203 1 34.78 141 LEU B C 1
ATOM 2325 O O . LEU B 1 141 ? -11.578 -9.094 -15.891 1 34.78 141 LEU B O 1
ATOM 2329 N N . LEU B 1 142 ? -9.367 -8.805 -15.828 1 34.16 142 LEU B N 1
ATOM 2330 C CA . LEU B 1 142 ? -9.07 -10.07 -15.164 1 34.16 142 LEU B CA 1
ATOM 2331 C C . LEU B 1 142 ? -9.453 -10.016 -13.688 1 34.16 142 LEU B C 1
ATOM 2333 O O . LEU B 1 142 ? -9.289 -11 -12.961 1 34.16 142 LEU B O 1
ATOM 2337 N N . GLY B 1 143 ? -9.625 -8.852 -13.102 1 37.06 143 GLY B N 1
ATOM 2338 C CA . GLY B 1 143 ? -9.727 -8.711 -11.656 1 37.06 143 GLY B CA 1
ATOM 2339 C C . GLY B 1 143 ? -10.984 -9.344 -11.086 1 37.06 143 GLY B C 1
ATOM 2340 O O . GLY B 1 143 ? -11.266 -9.211 -9.891 1 37.06 143 GLY B O 1
ATOM 2341 N N . GLY B 1 144 ? -12.078 -9.539 -11.719 1 33 144 GLY B N 1
ATOM 2342 C CA . GLY B 1 144 ? -13.336 -10.008 -11.156 1 33 144 GLY B CA 1
ATOM 2343 C C . GLY B 1 144 ? -13.195 -11.289 -10.359 1 33 144 GLY B C 1
ATOM 2344 O O . GLY B 1 144 ? -13.828 -11.438 -9.305 1 33 144 GLY B O 1
ATOM 2345 N N . LEU B 1 145 ? -12.539 -12.312 -10.906 1 32.78 145 LEU B N 1
ATOM 2346 C CA . LEU B 1 145 ? -12.68 -13.672 -10.398 1 32.78 145 LEU B CA 1
ATOM 2347 C C . LEU B 1 145 ? -11.852 -13.867 -9.141 1 32.78 145 LEU B C 1
ATOM 2349 O O . LEU B 1 145 ? -12.258 -14.586 -8.227 1 32.78 145 LEU B O 1
ATOM 2353 N N . VAL B 1 146 ? -10.656 -13.336 -9.016 1 36.31 146 VAL B N 1
ATOM 2354 C CA . VAL B 1 146 ? -9.773 -13.672 -7.902 1 36.31 146 VAL B CA 1
ATOM 2355 C C . VAL B 1 146 ? -10.273 -13 -6.629 1 36.31 146 VAL B C 1
ATOM 2357 O O . VAL B 1 146 ? -10.055 -13.492 -5.523 1 36.31 146 VAL B O 1
ATOM 2360 N N . LEU B 1 147 ? -11.047 -11.883 -6.707 1 38.16 147 LEU B N 1
ATOM 2361 C CA . LEU B 1 147 ? -11.508 -11.164 -5.527 1 38.16 147 LEU B CA 1
ATOM 2362 C C . LEU B 1 147 ? -12.469 -12.023 -4.707 1 38.16 147 LEU B C 1
ATOM 2364 O O . LEU B 1 147 ? -12.594 -11.836 -3.494 1 38.16 147 LEU B O 1
ATOM 2368 N N . ARG B 1 148 ? -13.32 -12.812 -5.309 1 38.19 148 ARG B N 1
ATOM 2369 C CA . ARG B 1 148 ? -14.352 -13.508 -4.539 1 38.19 148 ARG B CA 1
ATOM 2370 C C . ARG B 1 148 ? -13.734 -14.469 -3.533 1 38.19 148 ARG B C 1
ATOM 2372 O O . ARG B 1 148 ? -14.18 -14.547 -2.387 1 38.19 148 ARG B O 1
ATOM 2379 N N . GLU B 1 149 ? -12.742 -15.258 -3.906 1 39.31 149 GLU B N 1
ATOM 2380 C CA . GLU B 1 149 ? -12.25 -16.312 -3.023 1 39.31 149 GLU B CA 1
ATOM 2381 C C . GLU B 1 149 ? -11.438 -15.727 -1.872 1 39.31 149 GLU B C 1
ATOM 2383 O O . GLU B 1 149 ? -11.516 -16.219 -0.741 1 39.31 149 GLU B O 1
ATOM 2388 N N . GLU B 1 150 ? -10.633 -14.695 -2.047 1 40 150 GLU B N 1
ATOM 2389 C CA . GLU B 1 150 ? -9.82 -14.164 -0.954 1 40 150 GLU B CA 1
ATOM 2390 C C . GLU B 1 150 ? -10.68 -13.422 0.064 1 40 150 GLU B C 1
ATOM 2392 O O . GLU B 1 150 ? -10.43 -13.5 1.269 1 40 150 GLU B O 1
ATOM 2397 N N . ILE B 1 151 ? -11.727 -12.727 -0.34 1 41.16 151 ILE B N 1
ATOM 2398 C CA . ILE B 1 151 ? -12.672 -12.188 0.638 1 41.16 151 ILE B CA 1
ATOM 2399 C C . ILE B 1 151 ? -13.328 -13.336 1.404 1 41.16 151 ILE B C 1
ATOM 2401 O O . ILE B 1 151 ? -13.5 -13.258 2.623 1 41.16 151 ILE B O 1
ATOM 2405 N N . GLU B 1 152 ? -13.578 -14.398 0.709 1 42.06 152 GLU B N 1
ATOM 2406 C CA . GLU B 1 152 ? -14.188 -15.531 1.407 1 42.06 152 GLU B CA 1
ATOM 2407 C C . GLU B 1 152 ? -13.219 -16.156 2.408 1 42.06 152 GLU B C 1
ATOM 2409 O O . GLU B 1 152 ? -13.609 -16.5 3.521 1 42.06 152 GLU B O 1
ATOM 2414 N N . GLU B 1 153 ? -11.977 -16.25 2.062 1 43.44 153 GLU B N 1
ATOM 2415 C CA . GLU B 1 153 ? -11.055 -16.844 3.021 1 43.44 153 GLU B CA 1
ATOM 2416 C C . GLU B 1 153 ? -10.766 -15.898 4.176 1 43.44 153 GLU B C 1
ATOM 2418 O O . GLU B 1 153 ? -10.617 -16.328 5.32 1 43.44 153 GLU B O 1
ATOM 2423 N N . GLU B 1 154 ? -10.609 -14.633 3.986 1 42.22 154 GLU B N 1
ATOM 2424 C CA . GLU B 1 154 ? -10.516 -13.734 5.129 1 42.22 154 GLU B CA 1
ATOM 2425 C C . GLU B 1 154 ? -11.789 -13.773 5.969 1 42.22 154 GLU B C 1
ATOM 2427 O O . GLU B 1 154 ? -11.727 -13.719 7.199 1 42.22 154 GLU B O 1
ATOM 2432 N N . LEU B 1 155 ? -12.977 -13.844 5.332 1 40.59 155 LEU B N 1
ATOM 2433 C CA . LEU B 1 155 ? -14.203 -14.086 6.086 1 40.59 155 LEU B CA 1
ATOM 2434 C C . LEU B 1 155 ? -14.156 -15.438 6.785 1 40.59 155 LEU B C 1
ATOM 2436 O O . LEU B 1 155 ? -14.656 -15.578 7.906 1 40.59 155 LEU B O 1
ATOM 2440 N N . GLU B 1 156 ? -13.617 -16.438 6.164 1 41.94 156 GLU B N 1
ATOM 2441 C CA . GLU B 1 156 ? -13.516 -17.734 6.828 1 41.94 156 GLU B CA 1
ATOM 2442 C C . GLU B 1 156 ? -12.461 -17.703 7.934 1 41.94 156 GLU B C 1
ATOM 2444 O O . GLU B 1 156 ? -12.641 -18.328 8.984 1 41.94 156 GLU B O 1
ATOM 2449 N N . GLN B 1 157 ? -11.352 -17.078 7.711 1 37.28 157 GLN B N 1
ATOM 2450 C CA . GLN B 1 157 ? -10.367 -17.062 8.789 1 37.28 157 GLN B CA 1
ATOM 2451 C C . GLN B 1 157 ? -10.812 -16.172 9.938 1 37.28 157 GLN B C 1
ATOM 2453 O O . GLN B 1 157 ? -10.469 -16.406 11.094 1 37.28 157 GLN B O 1
ATOM 2458 N N . ASN B 1 158 ? -11.492 -15.117 9.648 1 36.06 158 ASN B N 1
ATOM 2459 C CA . ASN B 1 158 ? -12.086 -14.344 10.734 1 36.06 158 ASN B CA 1
ATOM 2460 C C . ASN B 1 158 ? -13.344 -15.023 11.281 1 36.06 158 ASN B C 1
ATOM 2462 O O . ASN B 1 158 ? -13.961 -14.523 12.219 1 36.06 158 ASN B O 1
ATOM 2466 N N . SER B 1 159 ? -13.906 -15.938 10.484 1 33.03 159 SER B N 1
ATOM 2467 C CA . SER B 1 159 ? -15.055 -16.656 11.039 1 33.03 159 SER B CA 1
ATOM 2468 C C . SER B 1 159 ? -14.602 -17.75 11.992 1 33.03 159 SER B C 1
ATOM 2470 O O . SER B 1 159 ? -15.438 -18.453 12.586 1 33.03 159 SER B O 1
ATOM 2472 N N . PHE B 1 160 ? -13.297 -18.156 12 1 31.44 160 PHE B N 1
ATOM 2473 C CA . PHE B 1 160 ? -13.008 -19.078 13.086 1 31.44 160 PHE B CA 1
ATOM 2474 C C . PHE B 1 160 ? -12.438 -18.328 14.289 1 31.44 160 PHE B C 1
ATOM 2476 O O . PHE B 1 160 ? -11.711 -17.359 14.133 1 31.44 160 PHE B O 1
#